Protein AF-A0A6J4N1R1-F1 (afdb_monomer_lite)

Secondary structure (DSSP, 8-state):
------THHHHSGGG---HHHHHHHHHHHHHHHHHHHHHHHHHHTS-HHHHHHHS--SS-------TTS-HHHHHHHHHHHHHHHTT-BTTBPEEEEESSHHHHHHHHHHHHHHHHHTT--S-SEEEEEHHHHHHHHHHH-HHHH---TTT-----HHHHHHHHHHHHHHHHHH-HHHHHHHHH------

Organism: NCBI:txid259945

pLDDT: mean 82.53, std 16.06, range [38.66, 97.31]

Structure (mmCIF, N/CA/C/O backbone):
data_AF-A0A6J4N1R1-F1
#
_entry.id   AF-A0A6J4N1R1-F1
#
loop_
_atom_site.group_PDB
_atom_site.id
_atom_site.type_symbol
_atom_site.label_atom_id
_atom_site.label_alt_id
_atom_site.label_comp_id
_atom_site.label_asym_id
_atom_site.label_entity_id
_atom_site.label_seq_id
_atom_site.pdbx_PDB_ins_code
_atom_site.Cartn_x
_atom_site.Cartn_y
_atom_site.Cartn_z
_atom_site.occupancy
_atom_site.B_iso_or_equiv
_atom_site.auth_seq_id
_atom_site.auth_comp_id
_atom_site.auth_asym_id
_atom_site.auth_atom_id
_atom_site.pdbx_PDB_model_num
ATOM 1 N N . MET A 1 1 ? -36.626 -63.608 23.093 1.00 41.81 1 MET A N 1
ATOM 2 C CA . MET A 1 1 ? -35.533 -62.836 23.709 1.00 41.81 1 MET A CA 1
ATOM 3 C C . MET A 1 1 ? -35.575 -61.470 23.053 1.00 41.81 1 MET A C 1
ATOM 5 O O . MET A 1 1 ? -35.085 -61.305 21.948 1.00 41.81 1 MET A O 1
ATOM 9 N N . THR A 1 2 ? -36.386 -60.592 23.629 1.00 38.66 2 THR A N 1
ATOM 10 C CA . THR A 1 2 ? -36.676 -59.240 23.147 1.00 38.66 2 THR A CA 1
ATOM 11 C C . THR A 1 2 ? -35.891 -58.296 24.037 1.00 38.66 2 THR A C 1
ATOM 13 O O . THR A 1 2 ? -36.223 -58.182 25.213 1.00 38.66 2 THR A O 1
ATOM 16 N N . ASP A 1 3 ? -34.839 -57.686 23.500 1.00 39.44 3 ASP A N 1
ATOM 17 C CA . ASP A 1 3 ? -34.103 -56.647 24.213 1.00 39.44 3 ASP A CA 1
ATOM 18 C C . ASP A 1 3 ? -34.908 -55.344 24.142 1.00 39.44 3 ASP A C 1
ATOM 20 O O . ASP A 1 3 ? -35.063 -54.734 23.081 1.00 39.44 3 ASP A O 1
ATOM 24 N N . GLU A 1 4 ? -35.472 -54.960 25.288 1.00 49.72 4 GLU A N 1
ATOM 25 C CA . GLU A 1 4 ? -35.989 -53.623 25.560 1.00 49.72 4 GLU A CA 1
ATOM 26 C C . GLU A 1 4 ? -34.823 -52.631 25.526 1.00 49.72 4 GLU A C 1
ATOM 28 O O . GLU A 1 4 ? -33.963 -52.616 26.405 1.00 49.72 4 GLU A O 1
ATOM 33 N N . PHE A 1 5 ? -34.788 -51.794 24.492 1.00 49.53 5 PHE A N 1
ATOM 34 C CA . PHE A 1 5 ? -33.914 -50.629 24.463 1.00 49.53 5 PHE A CA 1
ATOM 35 C C . PHE A 1 5 ? -34.539 -49.511 25.302 1.00 49.53 5 PHE A C 1
ATOM 37 O O . PHE A 1 5 ? -35.597 -48.978 24.967 1.00 49.53 5 PHE A O 1
ATOM 44 N N . ASP A 1 6 ? -33.860 -49.179 26.397 1.00 55.16 6 ASP A N 1
ATOM 45 C CA . ASP A 1 6 ? -34.253 -48.183 27.389 1.00 55.16 6 ASP A CA 1
ATOM 46 C C . ASP A 1 6 ? -34.329 -46.762 26.790 1.00 55.16 6 ASP A C 1
ATOM 48 O O . ASP A 1 6 ? -33.330 -46.174 26.356 1.00 55.16 6 ASP A O 1
ATOM 52 N N . SER A 1 7 ? -35.542 -46.203 26.749 1.00 52.59 7 SER A N 1
ATOM 53 C CA . SER A 1 7 ? -35.831 -44.878 26.189 1.00 52.59 7 SER A CA 1
ATOM 54 C C . SER A 1 7 ? -35.303 -43.711 27.034 1.00 52.59 7 SER A C 1
ATOM 56 O O . SER A 1 7 ? -35.258 -42.580 26.539 1.00 52.59 7 SER A O 1
ATOM 58 N N . ASP A 1 8 ? -34.864 -43.959 28.273 1.00 52.22 8 ASP A N 1
ATOM 59 C CA . ASP A 1 8 ? -34.324 -42.912 29.149 1.00 52.22 8 ASP A CA 1
ATOM 60 C C . ASP A 1 8 ? -32.891 -42.493 28.779 1.00 52.22 8 ASP A C 1
ATOM 62 O O . ASP A 1 8 ? -32.489 -41.353 29.040 1.00 52.22 8 ASP A O 1
ATOM 66 N N . PHE A 1 9 ? -32.142 -43.330 28.052 1.00 49.16 9 PHE A N 1
ATOM 67 C CA . PHE A 1 9 ? -30.796 -42.976 27.588 1.00 49.16 9 PHE A CA 1
ATOM 68 C C . PHE A 1 9 ? -30.808 -41.851 26.532 1.00 49.16 9 PHE A C 1
ATOM 70 O O . PHE A 1 9 ? -29.904 -41.016 26.488 1.00 49.16 9 PHE A O 1
ATOM 77 N N . MET A 1 10 ? -31.869 -41.753 25.720 1.00 40.47 10 MET A N 1
ATOM 78 C CA . MET A 1 10 ? -31.995 -40.719 24.678 1.00 40.47 10 MET A CA 1
ATOM 79 C C . MET A 1 10 ? -32.519 -39.374 25.199 1.00 40.47 10 MET A C 1
ATOM 81 O O . MET A 1 10 ? -32.314 -38.344 24.554 1.00 40.47 10 MET A O 1
ATOM 85 N N . ARG A 1 11 ? -33.145 -39.335 26.382 1.00 41.81 11 ARG A N 1
ATOM 86 C CA . ARG A 1 11 ? -33.638 -38.085 26.990 1.00 41.81 11 ARG A CA 1
ATOM 87 C C . ARG A 1 11 ? -32.539 -37.298 27.710 1.00 41.81 11 ARG A C 1
ATOM 89 O O . ARG A 1 11 ? -32.649 -36.081 27.838 1.00 41.81 11 ARG A O 1
ATOM 96 N N . SER A 1 12 ? -31.456 -37.970 28.106 1.00 40.72 12 SER A N 1
ATOM 97 C CA . SER A 1 12 ? -30.320 -37.369 28.820 1.00 40.72 12 SER A CA 1
ATOM 98 C C . SER A 1 12 ? -29.438 -36.468 27.934 1.00 40.72 12 SER A C 1
ATOM 100 O O . SER A 1 12 ? -28.848 -35.507 28.422 1.00 40.72 12 SER A O 1
ATOM 102 N N . ILE A 1 13 ? -29.410 -36.684 26.612 1.00 44.66 13 ILE A N 1
ATOM 103 C CA . ILE A 1 13 ? -28.625 -35.848 25.678 1.00 44.66 13 ILE A CA 1
ATOM 104 C C . ILE A 1 13 ? -29.345 -34.529 25.331 1.00 44.66 13 ILE A C 1
ATOM 106 O O . ILE A 1 13 ? -28.699 -33.535 25.004 1.00 44.66 13 ILE A O 1
ATOM 110 N N . ALA A 1 14 ? -30.676 -34.482 25.452 1.00 41.16 14 ALA A N 1
ATOM 111 C CA . ALA A 1 14 ? -31.480 -33.305 25.111 1.00 41.16 14 ALA A CA 1
ATOM 112 C C . ALA A 1 14 ? -31.559 -32.243 26.230 1.00 41.16 14 ALA A C 1
ATOM 114 O O . ALA A 1 14 ? -32.085 -31.159 25.992 1.00 41.16 14 ALA A O 1
ATOM 115 N N . ALA A 1 15 ? -31.034 -32.532 27.427 1.00 44.03 15 ALA A N 1
ATOM 116 C CA . ALA A 1 15 ? -31.109 -31.656 28.601 1.00 44.03 15 ALA A CA 1
ATOM 117 C C . ALA A 1 15 ? -29.735 -31.233 29.158 1.00 44.03 15 ALA A C 1
ATOM 119 O O . ALA A 1 15 ? -29.639 -30.799 30.304 1.00 44.03 15 ALA A O 1
ATOM 120 N N . ILE A 1 16 ? -28.667 -31.306 28.354 1.00 49.91 16 ILE A N 1
ATOM 121 C CA . ILE A 1 16 ? -27.439 -30.548 28.635 1.00 49.91 16 ILE A CA 1
ATOM 122 C C . ILE A 1 16 ? -27.653 -29.141 28.076 1.00 49.91 16 ILE A C 1
ATOM 124 O O . ILE A 1 16 ? -27.192 -28.789 26.989 1.00 49.91 16 ILE A O 1
ATOM 128 N N . ASP A 1 17 ? -28.423 -28.355 28.822 1.00 52.97 17 ASP A N 1
ATOM 129 C CA . ASP A 1 17 ? -28.531 -26.913 28.649 1.00 52.97 17 ASP A CA 1
ATOM 130 C C . ASP A 1 17 ? -27.125 -26.321 28.838 1.00 52.97 17 ASP A C 1
ATOM 132 O O . ASP A 1 17 ? -26.617 -26.256 29.956 1.00 52.97 17 ASP A O 1
ATOM 136 N N . ARG A 1 18 ? -26.426 -26.026 27.729 1.00 53.28 18 ARG A N 1
ATOM 137 C CA . ARG A 1 18 ? -25.052 -25.492 27.717 1.00 53.28 18 ARG A CA 1
ATOM 138 C C . ARG A 1 18 ? -25.079 -24.030 28.183 1.00 53.28 18 ARG A C 1
ATOM 140 O O . ARG A 1 18 ? -25.348 -23.152 27.356 1.00 53.28 18 ARG A O 1
ATOM 147 N N . PRO A 1 19 ? -24.663 -23.709 29.421 1.00 51.75 19 PRO A N 1
ATOM 148 C CA . PRO A 1 19 ? -24.575 -22.321 29.873 1.00 51.75 19 PRO A CA 1
ATOM 149 C C . PRO A 1 19 ? -23.428 -21.562 29.172 1.00 51.75 19 PRO A C 1
ATOM 151 O O . PRO A 1 19 ? -23.396 -20.332 29.165 1.00 51.75 19 PRO A O 1
ATOM 154 N N . GLU A 1 20 ? -22.494 -22.280 28.534 1.00 52.06 20 GLU A N 1
ATOM 155 C CA . GLU A 1 20 ? -21.370 -21.714 27.774 1.00 52.06 20 GLU A CA 1
ATOM 156 C C . GLU A 1 20 ? -21.786 -20.987 26.489 1.00 52.06 20 GLU A C 1
ATOM 158 O O . GLU A 1 20 ? -21.133 -20.025 26.092 1.00 52.06 20 GLU A O 1
ATOM 163 N N . ALA A 1 21 ? -22.863 -21.408 25.819 1.00 52.88 21 ALA A N 1
ATOM 164 C CA . ALA A 1 21 ? -23.250 -20.794 24.547 1.00 52.88 21 ALA A CA 1
ATOM 165 C C . ALA A 1 21 ? -23.834 -19.385 24.759 1.00 52.88 21 ALA A C 1
ATOM 167 O O . ALA A 1 21 ? -23.493 -18.448 24.035 1.00 52.88 21 ALA A O 1
ATOM 168 N N . ALA A 1 22 ? -24.662 -19.220 25.795 1.00 56.25 22 ALA A N 1
ATOM 169 C CA . ALA A 1 22 ? -25.251 -17.937 26.169 1.00 56.25 22 ALA A CA 1
ATOM 170 C C . ALA A 1 22 ? -24.199 -16.947 26.705 1.00 56.25 22 ALA A C 1
ATOM 172 O O . ALA A 1 22 ? -24.234 -15.762 26.363 1.00 56.25 22 ALA A O 1
ATOM 173 N N . SER A 1 23 ? -23.219 -17.424 27.484 1.00 59.56 23 SER A N 1
ATOM 174 C CA . SER A 1 23 ? -22.118 -16.587 27.979 1.00 59.56 23 SER A CA 1
ATOM 175 C C . SER A 1 23 ? -21.139 -16.185 26.866 1.00 59.56 23 SER A C 1
ATOM 177 O O . SER A 1 23 ? -20.699 -15.036 26.830 1.00 59.56 23 SER A O 1
ATOM 179 N N . ALA A 1 24 ? -20.866 -17.065 25.895 1.00 58.66 24 ALA A N 1
ATOM 180 C CA . ALA A 1 24 ? -20.049 -16.752 24.721 1.00 58.66 24 ALA A CA 1
ATOM 181 C C . ALA A 1 24 ? -20.716 -15.728 23.782 1.00 58.66 24 ALA A C 1
ATOM 183 O O . ALA A 1 24 ? -20.047 -14.820 23.285 1.00 58.66 24 ALA A O 1
ATOM 184 N N . LEU A 1 25 ? -22.035 -15.823 23.574 1.00 60.75 25 LEU A N 1
ATOM 185 C CA . LEU A 1 25 ? -22.818 -14.841 22.810 1.00 60.75 25 LEU A CA 1
ATOM 186 C C . LEU A 1 25 ? -22.857 -13.470 23.504 1.00 60.75 25 LEU A C 1
ATOM 188 O O . LEU A 1 25 ? -22.674 -12.445 22.845 1.00 60.75 25 LEU A O 1
ATOM 192 N N . SER A 1 26 ? -23.017 -13.453 24.830 1.00 63.84 26 SER A N 1
ATOM 193 C CA . SER A 1 26 ? -22.957 -12.234 25.649 1.00 63.84 26 SER A CA 1
ATOM 194 C C . SER A 1 26 ? -21.572 -11.568 25.589 1.00 63.84 26 SER A C 1
ATOM 196 O O . SER A 1 26 ? -21.461 -10.370 25.318 1.00 63.84 26 SER A O 1
ATOM 198 N N . ASN A 1 27 ? -20.497 -12.356 25.708 1.00 72.00 27 ASN A N 1
ATOM 199 C CA . ASN A 1 27 ? -19.118 -11.871 25.584 1.00 72.00 27 ASN A CA 1
ATOM 200 C C . ASN A 1 27 ? -18.795 -11.362 24.170 1.00 72.00 27 ASN A C 1
ATOM 202 O O . ASN A 1 27 ? -18.108 -10.352 24.013 1.00 72.00 27 ASN A O 1
ATOM 206 N N . SER A 1 28 ? -19.317 -12.024 23.135 1.00 74.69 28 SER A N 1
ATOM 207 C CA . SER A 1 28 ? -19.202 -11.583 21.741 1.00 74.69 28 SER A CA 1
ATOM 208 C C . SER A 1 28 ? -19.877 -10.226 21.518 1.00 74.69 28 SER A C 1
ATOM 210 O O . SER A 1 28 ? -19.294 -9.340 20.891 1.00 74.69 28 SER A O 1
ATOM 212 N N . ALA A 1 29 ? -21.090 -10.042 22.047 1.00 79.62 29 ALA A N 1
ATOM 213 C CA . ALA A 1 29 ? -21.830 -8.789 21.926 1.00 79.62 29 ALA A CA 1
ATOM 214 C C . ALA A 1 29 ? -21.120 -7.637 22.656 1.00 79.62 29 ALA A C 1
ATOM 216 O O . ALA A 1 29 ? -20.935 -6.566 22.077 1.00 79.62 29 ALA A O 1
ATOM 217 N N . ALA A 1 30 ? -20.638 -7.868 23.881 1.00 83.25 30 ALA A N 1
ATOM 218 C CA . ALA A 1 30 ? -19.869 -6.878 24.634 1.00 83.25 30 ALA A CA 1
ATOM 219 C C . ALA A 1 30 ? -18.567 -6.480 23.910 1.00 83.25 30 ALA A C 1
ATOM 221 O O . ALA A 1 30 ? -18.262 -5.294 23.772 1.00 83.25 30 ALA A O 1
ATOM 222 N N . ALA A 1 31 ? -17.829 -7.457 23.372 1.00 82.25 31 ALA A N 1
ATOM 223 C CA . ALA A 1 31 ? -16.615 -7.204 22.599 1.00 82.25 31 ALA A CA 1
ATOM 224 C C . ALA A 1 31 ? -16.892 -6.430 21.297 1.00 82.25 31 ALA A C 1
ATOM 226 O O . ALA A 1 31 ? -16.081 -5.597 20.891 1.00 82.25 31 ALA A O 1
ATOM 227 N N . ALA A 1 32 ? -18.027 -6.683 20.640 1.00 83.00 32 ALA A N 1
ATOM 228 C CA . ALA A 1 32 ? -18.440 -5.942 19.452 1.00 83.00 32 ALA A CA 1
ATOM 229 C C . ALA A 1 32 ? -18.754 -4.472 19.775 1.00 83.00 32 ALA A C 1
ATOM 231 O O . ALA A 1 32 ? -18.304 -3.587 19.049 1.00 83.00 32 ALA A O 1
ATOM 232 N N . VAL A 1 33 ? -19.446 -4.202 20.888 1.00 87.44 33 VAL A N 1
ATOM 233 C CA . VAL A 1 33 ? -19.747 -2.832 21.343 1.00 87.44 33 VAL A CA 1
ATOM 234 C C . VAL A 1 33 ? -18.467 -2.060 21.664 1.00 87.44 33 VAL A C 1
ATOM 236 O O . VAL A 1 33 ? -18.294 -0.942 21.182 1.00 87.44 33 VAL A O 1
ATOM 239 N N . LEU A 1 34 ? -17.539 -2.661 22.416 1.00 87.38 34 LEU A N 1
ATOM 240 C CA . LEU A 1 34 ? -16.244 -2.041 22.729 1.00 87.38 34 LEU A CA 1
ATOM 241 C C . LEU A 1 34 ? -15.439 -1.729 21.461 1.00 87.38 34 LEU A C 1
ATOM 243 O O . LEU A 1 34 ? -14.821 -0.670 21.351 1.00 87.38 34 LEU A O 1
ATOM 247 N N . ARG A 1 35 ? -15.474 -2.634 20.476 1.00 85.56 35 ARG A N 1
ATOM 248 C CA . ARG A 1 35 ? -14.794 -2.435 19.193 1.00 85.56 35 ARG A CA 1
ATOM 249 C C . ARG A 1 35 ? -15.396 -1.279 18.403 1.00 85.56 35 ARG A C 1
ATOM 251 O O . ARG A 1 35 ? -14.636 -0.493 17.842 1.00 85.56 35 ARG A O 1
ATOM 258 N N . GLU A 1 36 ? -16.721 -1.159 18.369 1.00 89.38 36 GLU A N 1
ATOM 259 C CA . GLU A 1 36 ? -17.382 -0.046 17.681 1.00 89.38 36 GLU A CA 1
ATOM 260 C C . GLU A 1 36 ? -17.052 1.290 18.356 1.00 89.38 36 GLU A C 1
ATOM 262 O O . GLU A 1 36 ? -16.663 2.238 17.679 1.00 89.38 36 GLU A O 1
ATOM 267 N N . GLN A 1 37 ? -17.068 1.343 19.692 1.00 90.69 37 GLN A N 1
ATOM 268 C CA . GLN A 1 37 ? -16.666 2.536 20.444 1.00 90.69 37 GLN A CA 1
ATOM 269 C C . GLN A 1 37 ? -15.221 2.955 20.141 1.00 90.69 37 GLN A C 1
ATOM 271 O O . GLN A 1 37 ? -14.943 4.141 19.955 1.00 90.69 37 GLN A O 1
ATOM 276 N N . ALA A 1 38 ? -14.296 1.997 20.059 1.00 90.12 38 ALA A N 1
ATOM 277 C CA . ALA A 1 38 ? -12.906 2.273 19.713 1.00 90.12 38 ALA A CA 1
ATOM 278 C C . ALA A 1 38 ? -12.759 2.752 18.253 1.00 90.12 38 ALA A C 1
ATOM 280 O O . ALA A 1 38 ? -12.017 3.699 17.979 1.00 90.12 38 ALA A O 1
ATOM 281 N N . CYS A 1 39 ? -13.516 2.172 17.315 1.00 91.88 39 CYS A N 1
ATOM 282 C CA . CYS A 1 39 ? -13.567 2.647 15.928 1.00 91.88 39 CYS A CA 1
ATOM 283 C C . CYS A 1 39 ? -14.091 4.089 15.841 1.00 91.88 39 CYS A C 1
ATOM 285 O O . CYS A 1 39 ? -13.523 4.908 15.116 1.00 91.88 39 CYS A O 1
ATOM 287 N N . ASP A 1 40 ? -15.119 4.424 16.619 1.00 92.69 40 ASP A N 1
ATOM 288 C CA . ASP A 1 40 ? -15.678 5.773 16.686 1.00 92.69 40 ASP A CA 1
ATOM 289 C C . ASP A 1 40 ? -14.696 6.791 17.269 1.00 92.69 40 ASP A C 1
ATOM 291 O O . ASP A 1 40 ? -14.652 7.937 16.815 1.00 92.69 40 ASP A O 1
ATOM 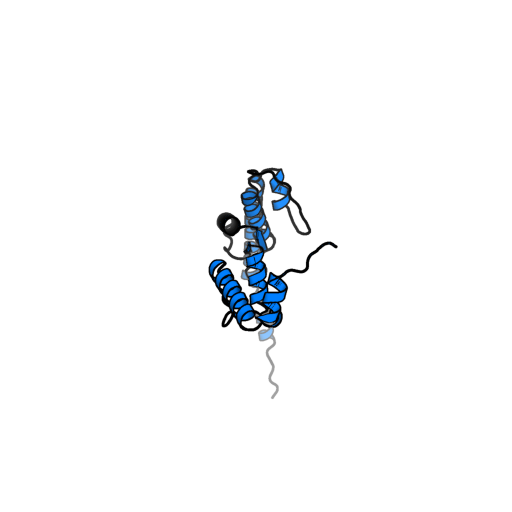295 N N . GLN A 1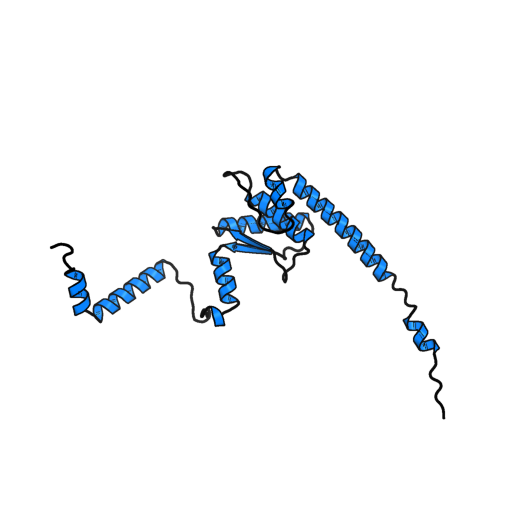 41 ? -13.877 6.398 18.247 1.00 92.50 41 GLN A N 1
ATOM 296 C CA . GLN A 1 41 ? -12.809 7.256 18.766 1.00 92.50 41 GLN A CA 1
ATOM 297 C C . GLN A 1 41 ? -11.765 7.563 17.686 1.00 92.50 41 GLN A C 1
ATOM 299 O O . GLN A 1 41 ? -11.428 8.731 17.478 1.00 92.50 41 GLN A O 1
ATOM 304 N N . ILE A 1 42 ? -11.317 6.546 16.941 1.00 92.25 42 ILE A N 1
ATOM 305 C CA . ILE A 1 42 ? -10.389 6.733 15.816 1.00 92.25 42 ILE A CA 1
ATOM 306 C C . ILE A 1 42 ? -11.013 7.645 14.754 1.00 92.25 42 ILE A C 1
ATOM 308 O O . ILE A 1 42 ? -10.359 8.576 14.284 1.00 92.25 42 ILE A O 1
ATOM 312 N N . ARG A 1 43 ? -12.286 7.427 14.405 1.00 93.00 43 ARG A N 1
ATOM 313 C CA . ARG A 1 43 ? -13.028 8.265 13.452 1.00 93.00 43 ARG A CA 1
ATOM 314 C C . ARG A 1 43 ? -13.079 9.727 13.903 1.00 93.00 43 ARG A C 1
ATOM 316 O O . ARG A 1 43 ? -12.821 10.618 13.098 1.00 93.00 43 ARG A O 1
ATOM 323 N N . LYS A 1 44 ? -13.383 9.993 15.178 1.00 92.31 44 LYS A N 1
ATOM 324 C CA . LYS A 1 44 ? -13.456 11.355 15.742 1.00 92.31 44 LYS A CA 1
ATOM 325 C C . LYS A 1 44 ? -12.107 12.078 15.742 1.00 92.31 44 LYS A C 1
ATOM 327 O O . LYS A 1 44 ? -12.086 13.300 15.648 1.00 92.31 44 LYS A O 1
ATOM 332 N N . ALA A 1 45 ? -10.997 11.345 15.807 1.00 90.12 45 ALA A N 1
ATOM 333 C CA . ALA A 1 45 ? -9.657 11.919 15.696 1.00 90.12 45 ALA A CA 1
ATOM 334 C C . ALA A 1 45 ? -9.299 12.365 14.260 1.00 90.12 45 ALA A C 1
ATOM 336 O O . ALA A 1 45 ? -8.310 13.075 14.061 1.00 90.12 45 ALA A O 1
ATOM 337 N N . LEU A 1 46 ? -10.079 11.961 13.249 1.00 89.62 46 LEU A N 1
ATOM 338 C CA . LEU A 1 46 ? -9.864 12.349 11.857 1.00 89.62 46 LEU A CA 1
ATOM 339 C C . LEU A 1 46 ? -10.492 13.707 11.535 1.00 89.62 46 LEU A C 1
ATOM 341 O O . LEU A 1 46 ? -11.592 14.046 11.978 1.00 89.62 46 LEU A O 1
ATOM 345 N N . ARG A 1 47 ? -9.802 14.469 10.678 1.00 87.88 47 ARG A N 1
ATOM 346 C CA . ARG A 1 47 ? -10.328 15.723 10.115 1.00 87.88 47 ARG A CA 1
ATOM 347 C C . ARG A 1 47 ? -11.568 15.433 9.269 1.00 87.88 47 ARG A C 1
ATOM 349 O O . ARG A 1 47 ? -11.635 14.373 8.659 1.00 87.88 47 ARG A O 1
ATOM 356 N N . ALA A 1 48 ? -12.479 16.400 9.140 1.00 84.19 48 ALA A N 1
ATOM 357 C CA . ALA A 1 48 ? -13.724 16.241 8.378 1.00 84.19 48 ALA A CA 1
ATOM 358 C C . ALA A 1 48 ? -13.506 15.621 6.980 1.00 84.19 48 ALA A C 1
ATOM 360 O O . ALA A 1 48 ? -14.081 14.584 6.681 1.00 84.19 48 ALA A O 1
ATOM 361 N N . GLY A 1 49 ? -12.562 16.145 6.186 1.00 82.00 49 GLY A N 1
ATOM 362 C CA . GLY A 1 49 ? -12.246 15.599 4.852 1.00 82.00 49 GLY A CA 1
ATOM 363 C C . GLY A 1 49 ? -11.570 14.216 4.827 1.00 82.00 49 GLY A C 1
ATOM 364 O O . GLY A 1 49 ? -11.244 13.714 3.759 1.00 82.00 49 GLY A O 1
ATOM 365 N N . GLN A 1 50 ? -11.297 13.609 5.984 1.00 86.44 50 GLN A N 1
ATOM 366 C CA . GLN A 1 50 ? -10.789 12.239 6.119 1.00 86.44 50 GLN A CA 1
ATOM 367 C C . GLN A 1 50 ? -11.857 11.273 6.658 1.00 86.44 50 GLN A C 1
ATOM 369 O O . GLN A 1 50 ? -11.660 10.061 6.557 1.00 86.44 50 GLN A O 1
ATOM 374 N N . GLN A 1 51 ? -12.958 11.783 7.226 1.00 89.44 51 GLN A N 1
ATOM 375 C CA . GLN A 1 51 ? -14.014 10.958 7.822 1.00 89.44 51 GLN A CA 1
ATOM 376 C C . GLN A 1 51 ? -14.754 10.134 6.766 1.00 89.44 51 GLN A C 1
ATOM 378 O O . GLN A 1 51 ? -15.024 8.967 7.024 1.00 89.44 51 GLN A O 1
ATOM 383 N N . ASP A 1 52 ? -14.939 10.663 5.552 1.00 89.44 52 ASP A N 1
ATOM 384 C CA . ASP A 1 52 ? -15.574 9.939 4.437 1.00 89.44 52 ASP A CA 1
ATOM 385 C C . ASP A 1 52 ? -14.909 8.583 4.159 1.00 89.44 52 ASP A C 1
ATOM 387 O O . ASP A 1 52 ? -15.569 7.586 3.877 1.00 89.44 52 ASP A O 1
ATOM 391 N N . MET A 1 53 ? -13.581 8.521 4.287 1.00 90.44 53 MET A N 1
ATOM 392 C CA . MET A 1 53 ? -12.826 7.283 4.105 1.00 90.44 53 MET A CA 1
ATOM 393 C C . MET A 1 53 ? -13.008 6.308 5.273 1.00 90.44 53 MET A C 1
ATOM 395 O O . MET A 1 53 ? -13.002 5.100 5.063 1.00 90.44 53 MET A O 1
ATOM 399 N N . ALA A 1 54 ? -13.158 6.812 6.500 1.00 91.88 54 ALA A N 1
ATOM 400 C CA . ALA A 1 54 ? -13.423 5.990 7.682 1.00 91.88 54 ALA A CA 1
ATOM 401 C C . ALA A 1 54 ? -14.868 5.464 7.724 1.00 91.88 54 ALA A C 1
ATOM 403 O O . ALA A 1 54 ? -15.124 4.388 8.267 1.00 91.88 54 ALA A O 1
ATOM 404 N N . ASP A 1 55 ? -15.798 6.205 7.125 1.00 91.56 55 ASP A N 1
ATOM 405 C CA . ASP A 1 55 ? -17.217 5.858 7.025 1.00 91.56 55 ASP A CA 1
ATOM 406 C C . ASP A 1 55 ? -17.541 4.985 5.813 1.00 91.56 55 ASP A C 1
ATOM 408 O O . ASP A 1 55 ? -18.674 4.525 5.655 1.00 91.56 55 ASP A O 1
ATOM 412 N N . TRP A 1 56 ? -16.546 4.711 4.973 1.00 90.81 56 TRP A N 1
ATOM 413 C CA . TRP A 1 56 ? -16.691 3.870 3.800 1.00 90.81 56 TRP A CA 1
ATOM 414 C C . TRP A 1 56 ? -17.133 2.445 4.170 1.00 90.81 56 TRP A C 1
ATOM 416 O O . TRP A 1 56 ? -16.463 1.735 4.922 1.00 90.81 56 TRP A O 1
ATOM 426 N N . LYS A 1 57 ? -18.266 2.010 3.603 1.00 87.94 57 LYS A N 1
ATOM 427 C CA . LYS A 1 57 ? -18.847 0.670 3.822 1.00 87.94 57 LYS A CA 1
ATOM 428 C C . LYS A 1 57 ? -18.702 -0.270 2.623 1.00 87.94 57 LYS A C 1
ATOM 430 O O . LYS A 1 57 ? -19.003 -1.453 2.741 1.00 87.94 57 LYS A O 1
ATOM 435 N N . GLY A 1 58 ? -18.270 0.242 1.473 1.00 88.25 58 GLY A N 1
ATOM 436 C CA . GLY A 1 58 ? -18.189 -0.508 0.223 1.00 88.25 58 GLY A CA 1
ATOM 437 C C . GLY A 1 58 ? -18.354 0.389 -1.003 1.00 88.25 58 GLY A C 1
ATOM 438 O O . GLY A 1 58 ? -18.707 1.561 -0.888 1.00 88.25 58 GLY A O 1
ATOM 439 N N . GLY A 1 59 ? -18.111 -0.177 -2.186 1.00 92.25 59 GLY A N 1
ATOM 440 C CA . GLY A 1 59 ? -18.215 0.538 -3.461 1.00 92.25 59 GLY A CA 1
ATOM 441 C C . GLY A 1 59 ? -17.037 1.480 -3.750 1.00 92.25 59 GLY A C 1
ATOM 442 O O . GLY A 1 59 ? -16.119 1.609 -2.941 1.00 92.25 59 GLY A O 1
ATOM 443 N N . PRO A 1 60 ? -17.007 2.121 -4.926 1.00 94.25 60 PRO A N 1
ATOM 444 C CA . PRO A 1 60 ? -15.948 3.061 -5.270 1.00 94.25 60 PRO A CA 1
ATOM 445 C C . PRO A 1 60 ? -16.044 4.334 -4.417 1.00 94.25 60 PRO A C 1
ATOM 447 O O . PRO A 1 60 ? -17.113 4.921 -4.276 1.00 94.25 60 PRO A O 1
ATOM 450 N N . LEU A 1 61 ? -14.907 4.778 -3.882 1.00 92.00 61 LEU A N 1
ATOM 451 C CA . LEU A 1 61 ? -14.762 6.052 -3.180 1.00 92.00 61 LEU A CA 1
ATOM 452 C C . LEU A 1 61 ? -13.496 6.751 -3.671 1.00 92.00 61 LEU A C 1
ATOM 454 O O . LEU A 1 61 ? -12.434 6.135 -3.759 1.00 92.00 61 LEU A O 1
ATOM 458 N N . ALA A 1 62 ? -13.605 8.048 -3.942 1.00 90.06 62 ALA A N 1
ATOM 459 C CA . ALA A 1 62 ? -12.473 8.903 -4.259 1.00 90.06 62 ALA A CA 1
ATOM 460 C C . ALA A 1 62 ? -12.386 10.032 -3.231 1.00 90.06 62 ALA A C 1
ATOM 462 O O . ALA A 1 62 ? -13.370 10.717 -2.968 1.00 90.06 62 ALA A O 1
ATOM 463 N N . VAL A 1 63 ? -11.193 10.233 -2.670 1.00 85.56 63 VAL A N 1
ATOM 464 C CA . VAL A 1 63 ? -10.926 11.302 -1.703 1.00 85.56 63 VAL A CA 1
ATOM 465 C C . VAL A 1 63 ? -9.852 12.212 -2.278 1.00 85.56 63 VAL A C 1
ATOM 467 O O . VAL A 1 63 ? -8.707 11.798 -2.477 1.00 85.56 63 VAL A O 1
ATOM 470 N N . SER A 1 64 ? -10.221 13.461 -2.552 1.00 84.06 64 SER A N 1
ATOM 471 C CA . SER A 1 64 ? -9.262 14.483 -2.966 1.00 84.06 64 SER A CA 1
ATOM 472 C C . SER A 1 64 ? -8.445 14.939 -1.765 1.00 84.06 64 SER A C 1
ATOM 474 O O . SER A 1 64 ? -8.987 15.168 -0.684 1.00 84.06 64 SER A O 1
ATOM 476 N N . ALA A 1 65 ? -7.134 15.103 -1.936 1.00 76.75 65 ALA A N 1
ATOM 477 C CA . ALA A 1 65 ? -6.349 15.740 -0.893 1.00 76.75 65 ALA A CA 1
ATOM 478 C C . ALA A 1 65 ? -5.085 16.431 -1.399 1.00 76.75 65 ALA A C 1
ATOM 480 O O . ALA A 1 65 ? -4.326 15.905 -2.214 1.00 76.75 65 ALA A O 1
ATOM 481 N N . VAL A 1 66 ? -4.801 17.567 -0.769 1.00 80.62 66 VAL A N 1
ATOM 482 C CA . VAL A 1 66 ? -3.631 18.430 -0.978 1.00 80.62 66 VAL A CA 1
ATOM 483 C C . VAL A 1 66 ? -2.371 17.786 -0.359 1.00 80.62 66 VAL A C 1
ATOM 485 O O . VAL A 1 66 ? -2.489 16.943 0.549 1.00 80.62 66 VAL A O 1
ATOM 488 N N . PRO A 1 67 ? -1.148 18.073 -0.847 1.00 76.75 67 PRO A N 1
ATOM 489 C CA . PRO A 1 67 ? 0.085 17.703 -0.147 1.00 76.75 67 PRO A CA 1
ATOM 490 C C . PRO A 1 67 ? 0.049 18.110 1.336 1.00 76.75 67 PRO A C 1
ATOM 492 O O . PRO A 1 67 ? -0.529 19.129 1.694 1.00 76.75 67 PRO A O 1
ATOM 495 N N . GLY A 1 68 ? 0.592 17.273 2.225 1.00 77.50 68 GLY A N 1
ATOM 496 C CA . GLY A 1 68 ? 0.587 17.545 3.672 1.00 77.50 68 GLY A CA 1
A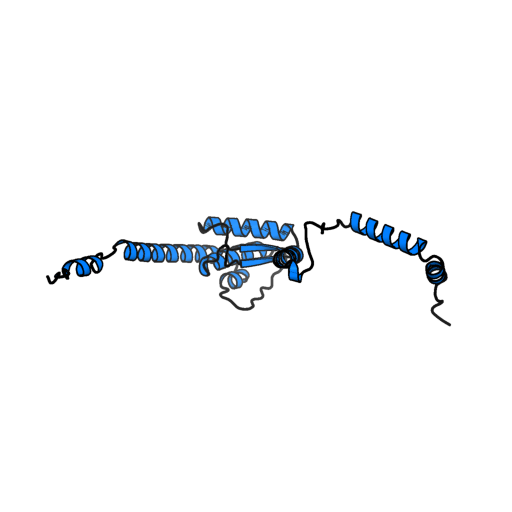TOM 497 C C . GLY A 1 68 ? -0.761 17.367 4.393 1.00 77.50 68 GLY A C 1
ATOM 498 O O . GLY A 1 68 ? -0.791 17.395 5.618 1.00 77.50 68 GLY A O 1
ATOM 499 N N . ALA A 1 69 ? -1.865 17.072 3.695 1.00 77.31 69 ALA A N 1
ATOM 500 C CA . ALA A 1 69 ? -3.200 16.911 4.297 1.00 77.31 69 ALA A CA 1
ATOM 501 C C . ALA A 1 69 ? -3.380 15.663 5.196 1.00 77.31 69 ALA A C 1
ATOM 503 O O . ALA A 1 69 ? -4.496 15.318 5.575 1.00 77.31 69 ALA A O 1
ATOM 504 N N . GLY A 1 70 ? -2.303 14.937 5.512 1.00 81.50 70 GLY A N 1
ATOM 505 C CA . GLY A 1 70 ? -2.357 13.758 6.380 1.00 81.50 70 GLY A CA 1
ATOM 506 C C . GLY A 1 70 ? -2.993 12.515 5.749 1.00 81.50 70 GLY A C 1
ATOM 507 O O . GLY A 1 70 ? -3.370 11.608 6.486 1.00 81.5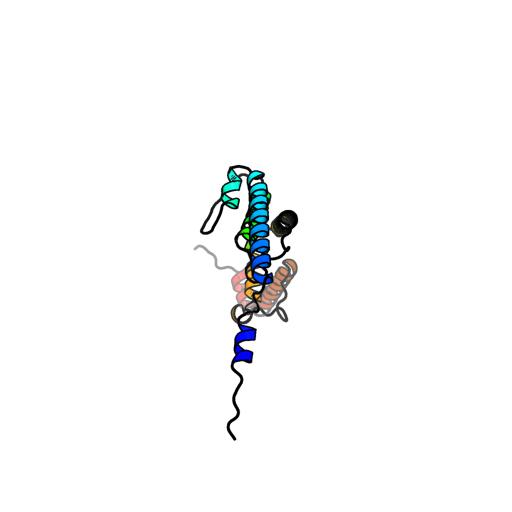0 70 GLY A O 1
ATOM 508 N N . LYS A 1 71 ? -3.083 12.437 4.410 1.00 84.69 71 LYS A N 1
ATOM 509 C CA . LYS A 1 71 ? -3.693 11.315 3.661 1.00 84.69 71 LYS A CA 1
ATOM 510 C C . LYS A 1 71 ? -3.287 9.937 4.180 1.00 84.69 71 LYS A C 1
ATOM 512 O O . LYS A 1 71 ? -4.146 9.108 4.437 1.00 84.69 71 LYS A O 1
ATOM 517 N N . SER A 1 72 ? -1.989 9.698 4.377 1.00 87.50 72 SER A N 1
ATOM 518 C CA . SER A 1 72 ? -1.498 8.392 4.836 1.00 87.50 72 SER A CA 1
ATOM 519 C C . SER A 1 72 ? -1.959 8.051 6.254 1.00 87.50 72 SER A C 1
ATOM 521 O O . SER A 1 72 ? -2.198 6.887 6.549 1.00 87.50 72 SER A O 1
ATOM 523 N N . THR A 1 73 ? -2.090 9.052 7.131 1.00 90.94 73 THR A N 1
ATOM 524 C CA . THR A 1 73 ? -2.610 8.856 8.493 1.00 90.94 73 THR A CA 1
ATOM 525 C C . THR A 1 73 ? -4.106 8.560 8.458 1.00 90.94 73 THR A C 1
ATOM 527 O O . THR A 1 73 ? -4.538 7.598 9.085 1.00 90.94 73 THR A O 1
ATOM 530 N N . GLY A 1 74 ? -4.874 9.319 7.669 1.00 92.19 74 GLY A N 1
ATOM 531 C CA . GLY A 1 74 ? -6.292 9.031 7.451 1.00 92.19 74 GLY A CA 1
ATOM 532 C C . GLY A 1 74 ? -6.500 7.635 6.866 1.00 92.19 74 GLY A C 1
ATOM 533 O O . GLY A 1 74 ? -7.335 6.883 7.350 1.00 92.19 74 GLY A O 1
ATOM 534 N N . MET A 1 75 ? -5.695 7.250 5.872 1.00 92.75 75 MET A N 1
ATOM 535 C CA . MET A 1 75 ? -5.819 5.953 5.204 1.00 92.75 75 MET A CA 1
ATOM 536 C C . MET A 1 75 ? -5.488 4.799 6.146 1.00 92.75 75 MET A C 1
ATOM 538 O O . MET A 1 75 ? -6.146 3.765 6.090 1.00 92.75 75 MET A O 1
ATOM 542 N N . ALA A 1 76 ? -4.520 4.976 7.048 1.00 94.69 76 ALA A N 1
ATOM 543 C CA . ALA A 1 76 ? -4.222 3.983 8.072 1.00 94.69 76 ALA A CA 1
ATOM 544 C C . ALA A 1 76 ? -5.382 3.802 9.065 1.00 94.69 76 ALA A C 1
ATOM 546 O O . ALA A 1 76 ? -5.762 2.671 9.357 1.00 94.69 76 ALA A O 1
ATOM 547 N N . ALA A 1 77 ? -5.974 4.905 9.530 1.00 94.81 77 ALA A N 1
ATOM 548 C CA . ALA A 1 77 ? -7.137 4.882 10.414 1.00 94.81 77 ALA A CA 1
ATOM 549 C C . ALA A 1 77 ? -8.356 4.228 9.746 1.00 94.81 77 ALA A C 1
ATOM 551 O O . ALA A 1 77 ? -8.946 3.305 10.303 1.00 94.81 77 ALA A O 1
ATOM 552 N N . ALA A 1 78 ? -8.678 4.636 8.517 1.00 94.62 78 ALA A N 1
ATOM 553 C CA . ALA A 1 78 ? -9.758 4.044 7.739 1.00 94.62 78 ALA A CA 1
ATOM 554 C C . ALA A 1 78 ? -9.529 2.552 7.464 1.00 94.62 78 ALA A C 1
ATOM 556 O O . ALA A 1 78 ? -10.456 1.757 7.575 1.00 94.62 78 ALA A O 1
ATOM 557 N N . SER A 1 79 ? -8.288 2.148 7.176 1.00 95.38 79 SER A N 1
ATOM 558 C CA . SER A 1 79 ? -7.937 0.735 6.996 1.00 95.38 79 SER A CA 1
ATOM 559 C C . SER A 1 79 ? -8.179 -0.072 8.270 1.00 95.38 79 SER A C 1
ATOM 561 O O . SER A 1 79 ? -8.764 -1.147 8.201 1.00 95.38 79 SER A O 1
ATOM 563 N N . ALA A 1 80 ? -7.772 0.441 9.435 1.00 95.38 80 ALA A N 1
ATOM 564 C CA . ALA A 1 80 ? -7.995 -0.231 10.714 1.00 95.38 80 ALA A CA 1
ATOM 565 C C . ALA A 1 80 ? -9.493 -0.367 11.038 1.00 95.38 80 ALA A C 1
ATOM 567 O O . ALA A 1 80 ? -9.939 -1.455 11.397 1.00 95.38 80 ALA A O 1
ATOM 568 N N . ILE A 1 81 ? -10.277 0.694 10.816 1.00 94.81 81 ILE A N 1
ATOM 569 C CA . ILE A 1 81 ? -11.741 0.674 10.960 1.00 94.81 81 ILE A CA 1
ATOM 570 C C . ILE A 1 81 ? -12.366 -0.347 10.000 1.00 94.81 81 ILE A C 1
ATOM 572 O O . ILE A 1 81 ? -13.196 -1.157 10.411 1.00 94.81 81 ILE A O 1
ATOM 576 N N . ALA A 1 82 ? -11.941 -0.367 8.734 1.00 94.44 82 ALA A N 1
ATOM 577 C CA . ALA A 1 82 ? -12.438 -1.318 7.748 1.00 94.44 82 ALA A CA 1
ATOM 578 C C . ALA A 1 82 ? -12.103 -2.769 8.130 1.00 94.44 82 ALA A C 1
ATOM 580 O O . ALA A 1 82 ? -12.966 -3.638 8.005 1.00 94.44 82 ALA A O 1
ATOM 581 N N . ILE A 1 83 ? -10.892 -3.034 8.634 1.00 94.12 83 ILE A N 1
ATOM 582 C CA . ILE A 1 83 ? -10.476 -4.353 9.136 1.00 94.12 83 ILE A CA 1
ATOM 583 C C . ILE A 1 83 ? -11.348 -4.779 10.318 1.00 94.12 83 ILE A C 1
ATOM 585 O O . ILE A 1 83 ? -11.862 -5.898 10.321 1.00 94.12 83 ILE A O 1
ATOM 589 N N . ALA A 1 84 ? -11.554 -3.880 11.282 1.00 92.50 84 ALA A N 1
ATOM 590 C CA . ALA A 1 84 ? -12.341 -4.126 12.483 1.00 92.50 84 ALA A CA 1
ATOM 591 C C . ALA A 1 84 ? -13.815 -4.422 12.170 1.00 92.50 84 ALA A C 1
ATOM 593 O O . ALA A 1 84 ? -14.352 -5.431 12.630 1.00 92.50 84 ALA A O 1
ATOM 594 N N . ARG A 1 85 ? -14.456 -3.569 11.359 1.00 91.56 85 ARG A N 1
ATOM 595 C CA . ARG A 1 85 ? -15.885 -3.666 11.016 1.00 91.56 85 ARG A CA 1
ATOM 596 C C . ARG A 1 85 ? -16.202 -4.865 10.130 1.00 91.56 85 ARG A C 1
ATOM 598 O O . ARG A 1 85 ? -17.240 -5.492 10.295 1.00 91.56 85 ARG A O 1
ATOM 605 N N . ASN A 1 86 ? -15.309 -5.205 9.202 1.00 90.50 86 ASN A N 1
ATOM 606 C CA . ASN A 1 86 ? -15.531 -6.305 8.259 1.00 90.50 86 ASN A CA 1
ATOM 607 C C . ASN A 1 86 ? -14.953 -7.648 8.731 1.00 90.50 86 ASN A C 1
ATOM 609 O O . ASN A 1 86 ? -15.006 -8.619 7.971 1.00 90.50 86 ASN A O 1
ATOM 613 N N . GLY A 1 87 ? -14.369 -7.702 9.934 1.00 89.94 87 GLY A N 1
ATOM 614 C CA . GLY A 1 87 ? -13.740 -8.906 10.477 1.00 89.94 87 GLY A CA 1
ATOM 615 C C . GLY A 1 87 ? -12.657 -9.466 9.557 1.00 89.94 87 GLY A C 1
ATOM 616 O O . GLY A 1 87 ? -12.630 -10.667 9.301 1.00 89.94 87 GLY A O 1
ATOM 617 N N . LEU A 1 88 ? -11.812 -8.603 8.984 1.00 93.25 88 LEU A N 1
ATOM 618 C CA . LEU A 1 88 ? -10.801 -9.027 8.013 1.00 93.25 88 LEU A CA 1
ATOM 619 C C . LEU A 1 88 ? -9.694 -9.844 8.692 1.00 93.25 88 LEU A C 1
ATOM 621 O O . LEU A 1 88 ? -9.234 -9.525 9.786 1.00 93.25 88 LEU A O 1
ATOM 625 N N . HIS A 1 89 ? -9.247 -10.904 8.022 1.00 91.75 89 HIS A N 1
ATOM 626 C CA . HIS A 1 89 ? -8.251 -11.853 8.527 1.00 91.75 89 HIS A CA 1
ATOM 627 C C . HIS A 1 89 ? -7.377 -12.378 7.383 1.00 91.75 89 HIS A C 1
ATOM 629 O O . HIS A 1 89 ? -7.548 -12.012 6.226 1.00 91.75 89 HIS A O 1
ATOM 635 N N . ASN A 1 90 ? -6.424 -13.268 7.664 1.00 88.81 90 ASN A N 1
ATOM 636 C CA . ASN A 1 90 ? -5.427 -13.689 6.667 1.00 88.81 90 ASN A CA 1
ATOM 637 C C . ASN A 1 90 ? -5.995 -14.362 5.403 1.00 88.81 90 ASN A C 1
ATOM 639 O O . ASN A 1 90 ? -5.306 -14.399 4.391 1.00 88.81 90 ASN A O 1
ATOM 643 N N . ARG A 1 91 ? -7.239 -14.857 5.435 1.00 90.25 91 ARG A N 1
ATOM 644 C CA . ARG A 1 91 ? -7.930 -15.418 4.257 1.00 90.25 91 ARG A CA 1
ATOM 645 C C . ARG A 1 91 ? -8.884 -14.422 3.579 1.00 90.25 91 ARG A C 1
ATOM 647 O O . ARG A 1 91 ? -9.367 -14.702 2.493 1.00 90.25 91 ARG A O 1
ATOM 654 N N . ARG A 1 92 ? -9.148 -13.268 4.202 1.00 92.88 92 ARG A N 1
ATOM 655 C CA . ARG A 1 92 ? -9.988 -12.181 3.681 1.00 92.88 92 ARG A CA 1
ATOM 656 C C . ARG A 1 92 ? -9.341 -10.851 4.057 1.00 92.88 92 ARG A C 1
ATOM 658 O O . ARG A 1 92 ? -9.633 -10.295 5.112 1.00 92.88 92 ARG A O 1
ATOM 665 N N . GLN A 1 93 ? -8.401 -10.405 3.229 1.00 94.31 93 GLN A N 1
ATOM 666 C CA . GLN A 1 93 ? -7.509 -9.290 3.545 1.00 94.31 93 GLN A CA 1
ATOM 667 C C . GLN A 1 93 ? -7.907 -7.999 2.827 1.00 94.31 93 GLN A C 1
ATOM 669 O O . GLN A 1 93 ? -8.381 -8.029 1.693 1.00 94.31 93 GLN A O 1
ATOM 674 N N . LEU A 1 94 ? -7.619 -6.863 3.463 1.00 95.56 94 LEU A N 1
ATOM 675 C CA . LEU A 1 94 ? -7.572 -5.556 2.810 1.00 95.56 94 LEU A CA 1
ATOM 676 C C . LEU A 1 94 ? -6.239 -5.389 2.067 1.00 95.56 94 LEU A C 1
ATOM 678 O O . LEU A 1 94 ? -5.173 -5.516 2.672 1.00 95.56 94 LEU A O 1
ATOM 682 N N . ILE A 1 95 ? -6.283 -5.064 0.776 1.00 96.69 95 ILE A N 1
ATOM 683 C CA . ILE A 1 95 ? -5.082 -4.765 -0.014 1.00 96.69 95 ILE A CA 1
ATOM 684 C C . ILE A 1 95 ? -4.954 -3.254 -0.181 1.00 96.69 95 ILE A C 1
ATOM 686 O O . ILE A 1 95 ? -5.798 -2.615 -0.802 1.00 96.69 95 ILE A O 1
ATOM 690 N N . VAL A 1 96 ? -3.872 -2.689 0.351 1.00 96.25 96 VAL A N 1
ATOM 691 C CA . VAL A 1 96 ? -3.528 -1.275 0.188 1.00 96.25 96 VAL A CA 1
ATOM 692 C C . VAL A 1 96 ? -2.370 -1.158 -0.796 1.00 96.25 96 VAL A C 1
ATOM 694 O O . VAL A 1 96 ? -1.337 -1.811 -0.638 1.00 96.25 96 VAL A O 1
ATOM 697 N N . VAL A 1 97 ? -2.523 -0.315 -1.814 1.00 96.75 97 VAL A N 1
ATOM 698 C CA . VAL A 1 97 ? -1.518 -0.143 -2.869 1.00 96.75 97 VAL A CA 1
ATOM 699 C C . VAL A 1 97 ? -1.055 1.304 -2.924 1.00 96.75 97 VAL A C 1
ATOM 701 O O . VAL A 1 97 ? -1.848 2.233 -2.802 1.00 96.75 97 VAL A O 1
ATOM 704 N N . THR A 1 98 ? 0.246 1.509 -3.105 1.00 95.00 98 THR A N 1
ATOM 705 C CA . THR A 1 98 ? 0.831 2.843 -3.274 1.00 95.00 98 THR A CA 1
ATOM 706 C C . THR A 1 98 ? 1.962 2.835 -4.303 1.00 95.00 98 THR A C 1
ATOM 708 O O . THR A 1 98 ? 2.314 1.795 -4.859 1.00 95.00 98 THR A O 1
ATOM 711 N N . PHE A 1 99 ? 2.525 4.002 -4.606 1.00 92.88 99 PHE A N 1
ATOM 712 C CA . PHE A 1 99 ? 3.527 4.137 -5.658 1.00 92.88 99 PHE A CA 1
ATOM 713 C C . PHE A 1 99 ? 4.924 3.699 -5.194 1.00 92.88 99 PHE A C 1
ATOM 715 O O . PHE A 1 99 ? 5.586 2.909 -5.864 1.00 92.88 99 PHE A O 1
ATOM 722 N N . THR A 1 100 ? 5.371 4.165 -4.023 1.00 94.69 100 THR A N 1
ATOM 723 C CA . THR A 1 100 ? 6.747 3.942 -3.553 1.00 94.69 100 THR A CA 1
ATOM 724 C C . THR A 1 100 ? 6.832 2.906 -2.438 1.00 94.69 100 THR A C 1
ATOM 726 O O . THR A 1 100 ? 5.923 2.737 -1.623 1.00 94.69 100 THR A O 1
ATOM 729 N N . ARG A 1 101 ? 7.986 2.234 -2.350 1.00 94.06 101 ARG A N 1
ATOM 730 C CA . ARG A 1 101 ? 8.275 1.283 -1.264 1.00 94.06 101 ARG A CA 1
ATOM 731 C C . ARG A 1 101 ? 8.293 1.964 0.107 1.00 94.06 101 ARG A C 1
ATOM 733 O O . ARG A 1 101 ? 7.807 1.384 1.074 1.00 94.06 101 ARG A O 1
ATOM 740 N N . SER A 1 102 ? 8.809 3.192 0.186 1.00 95.00 102 SER A N 1
ATOM 741 C CA . SER A 1 102 ? 8.840 3.975 1.426 1.00 95.00 102 SER A CA 1
ATOM 742 C C . SER A 1 102 ? 7.435 4.345 1.907 1.00 95.00 102 SER A C 1
ATOM 744 O O . SER A 1 102 ? 7.141 4.199 3.093 1.00 95.00 102 SER A O 1
ATOM 746 N N . ALA A 1 103 ? 6.535 4.740 0.999 1.00 93.88 103 ALA A N 1
ATOM 747 C CA . ALA A 1 103 ? 5.136 4.987 1.336 1.00 93.88 103 ALA A CA 1
ATOM 748 C C . ALA A 1 103 ? 4.444 3.704 1.814 1.00 93.88 103 ALA A C 1
ATOM 750 O O . ALA A 1 103 ? 3.742 3.739 2.823 1.00 93.88 103 ALA A O 1
ATOM 751 N N . ALA A 1 104 ? 4.687 2.570 1.147 1.00 95.88 104 ALA A N 1
ATOM 752 C CA . ALA A 1 104 ? 4.106 1.284 1.532 1.00 95.88 104 ALA A CA 1
ATOM 753 C C . ALA A 1 104 ? 4.535 0.874 2.950 1.00 95.88 104 ALA A C 1
ATOM 755 O O . ALA A 1 104 ? 3.695 0.499 3.766 1.00 95.88 104 ALA A O 1
ATOM 756 N N . ALA A 1 105 ? 5.828 0.997 3.266 1.00 96.00 105 ALA A N 1
ATOM 757 C CA . ALA A 1 105 ? 6.360 0.702 4.595 1.00 96.00 105 ALA A CA 1
ATOM 758 C C . ALA A 1 105 ? 5.764 1.619 5.676 1.00 96.00 105 ALA A C 1
ATOM 760 O O . ALA A 1 105 ? 5.325 1.134 6.718 1.00 96.00 105 ALA A O 1
ATOM 761 N N . ASN A 1 106 ? 5.683 2.925 5.403 1.00 95.19 106 ASN A N 1
ATOM 762 C CA . ASN A 1 106 ? 5.103 3.909 6.318 1.00 95.19 106 ASN A CA 1
ATOM 763 C C . ASN A 1 106 ? 3.612 3.629 6.588 1.00 95.19 106 ASN A C 1
ATOM 765 O O . ASN A 1 106 ? 3.199 3.520 7.740 1.00 95.19 106 ASN A O 1
ATOM 769 N N . ILE A 1 107 ? 2.808 3.432 5.537 1.00 95.88 107 ILE A N 1
ATOM 770 C CA . ILE A 1 107 ? 1.381 3.098 5.670 1.00 95.88 107 ILE A CA 1
ATOM 771 C C . ILE A 1 107 ? 1.210 1.794 6.456 1.00 95.88 107 ILE A C 1
ATOM 773 O O . ILE A 1 107 ? 0.395 1.736 7.372 1.00 95.88 107 ILE A O 1
ATOM 777 N N . LYS A 1 108 ? 2.012 0.765 6.157 1.00 96.75 108 LYS A N 1
ATOM 778 C CA . LYS A 1 108 ? 1.975 -0.516 6.869 1.00 96.75 108 LYS A CA 1
ATOM 779 C C . LYS A 1 108 ? 2.258 -0.365 8.362 1.00 96.75 108 LYS A C 1
ATOM 781 O O . LYS A 1 108 ? 1.558 -0.979 9.160 1.00 96.75 108 LYS A O 1
ATOM 786 N N . ALA A 1 109 ? 3.256 0.433 8.739 1.00 96.38 109 ALA A N 1
ATOM 787 C CA . ALA A 1 109 ? 3.565 0.706 10.141 1.00 96.38 109 ALA A CA 1
ATOM 788 C C . ALA A 1 109 ? 2.395 1.410 10.848 1.00 96.38 109 ALA A C 1
ATOM 790 O O . ALA A 1 109 ? 1.956 0.954 11.899 1.00 96.38 109 ALA A O 1
ATOM 791 N N . LYS A 1 110 ? 1.819 2.441 10.219 1.00 95.81 110 LYS A N 1
ATOM 792 C CA . LYS A 1 110 ? 0.676 3.182 10.773 1.00 95.81 110 LYS A CA 1
ATOM 793 C C . LYS A 1 110 ? -0.585 2.334 10.919 1.00 95.81 110 LYS A C 1
ATOM 795 O O . LYS A 1 110 ? -1.312 2.492 11.890 1.00 95.81 110 LYS A O 1
ATOM 800 N N . ILE A 1 111 ? -0.866 1.430 9.976 1.00 96.56 111 ILE A N 1
ATOM 801 C CA . ILE A 1 111 ? -2.007 0.508 10.107 1.00 96.56 111 ILE A CA 1
ATOM 802 C C . ILE A 1 111 ? -1.805 -0.399 11.324 1.00 96.56 111 ILE A C 1
ATOM 804 O O . ILE A 1 111 ? -2.735 -0.587 12.099 1.00 96.56 111 ILE A O 1
ATOM 808 N N . ARG A 1 112 ? -0.590 -0.924 11.525 1.00 95.75 112 ARG A N 1
ATOM 809 C CA . ARG A 1 112 ? -0.275 -1.786 12.676 1.00 95.75 112 ARG A CA 1
ATOM 810 C C . ARG A 1 112 ? -0.452 -1.078 14.010 1.00 95.75 112 ARG A C 1
ATOM 812 O O . ARG A 1 112 ? -1.040 -1.645 14.924 1.00 95.75 112 ARG A O 1
ATOM 819 N N . GLU A 1 113 ? 0.013 0.163 14.090 1.00 94.56 113 GLU A N 1
ATOM 820 C CA . GLU A 1 113 ? -0.176 1.027 15.256 1.00 94.56 113 GLU A CA 1
ATOM 821 C C . GLU A 1 113 ? -1.668 1.181 15.590 1.00 94.56 113 GLU A C 1
ATOM 823 O O . GLU A 1 113 ? -2.085 0.865 16.700 1.00 94.56 113 GLU A O 1
ATOM 828 N N . ARG A 1 114 ? -2.506 1.517 14.599 1.00 93.69 114 ARG A N 1
ATOM 829 C CA . ARG A 1 114 ? -3.965 1.617 14.789 1.00 93.69 114 ARG A CA 1
ATOM 830 C C . ARG A 1 114 ? -4.626 0.291 15.157 1.00 93.69 114 ARG A C 1
ATOM 832 O O . ARG A 1 114 ? -5.537 0.267 15.973 1.00 93.69 114 ARG A O 1
ATOM 839 N N . LEU A 1 115 ? -4.180 -0.827 14.588 1.00 93.94 115 LEU A N 1
ATOM 840 C CA . LEU A 1 115 ? -4.688 -2.146 14.975 1.00 93.94 115 LEU A CA 1
ATOM 841 C C . LEU A 1 115 ? -4.294 -2.513 16.411 1.00 93.94 115 LEU A C 1
ATOM 843 O O . LEU A 1 115 ? -5.075 -3.171 17.094 1.00 93.94 115 LEU A O 1
ATOM 847 N N . ALA A 1 116 ? -3.116 -2.084 16.875 1.00 92.12 116 ALA A N 1
ATOM 848 C CA . ALA A 1 116 ? -2.683 -2.284 18.254 1.00 92.12 116 ALA A CA 1
ATOM 849 C C . ALA A 1 116 ? -3.540 -1.468 19.235 1.00 92.12 116 ALA A C 1
ATOM 851 O O . ALA A 1 116 ? -3.972 -2.018 20.243 1.00 92.12 116 ALA A O 1
ATOM 852 N N . GLU A 1 117 ? -3.873 -0.215 18.900 1.00 89.19 117 GLU A N 1
ATOM 853 C CA . GLU A 1 117 ? -4.832 0.604 19.664 1.00 89.19 117 GLU A CA 1
ATOM 854 C C . GLU A 1 117 ? -6.206 -0.081 19.786 1.00 89.19 117 GLU A C 1
ATOM 856 O O . GLU A 1 117 ? -6.850 -0.015 20.828 1.00 89.19 117 GLU A O 1
ATOM 861 N N . LEU A 1 118 ? -6.633 -0.799 18.742 1.00 87.75 118 LEU A N 1
ATOM 862 C CA . LEU A 1 118 ? -7.885 -1.563 18.726 1.00 87.75 118 LEU A CA 1
ATOM 863 C C . LEU A 1 118 ? -7.783 -2.956 19.375 1.00 87.75 118 LEU A C 1
ATOM 865 O O . LEU A 1 118 ? -8.766 -3.697 19.365 1.00 87.75 118 LEU A O 1
ATOM 869 N N . SER A 1 119 ? -6.617 -3.346 19.904 1.00 88.81 119 SER A N 1
ATOM 870 C CA . SER A 1 119 ? -6.347 -4.707 20.406 1.00 88.81 119 SER A CA 1
ATOM 871 C C . SER A 1 119 ? -6.670 -5.811 19.384 1.00 88.81 119 SER A C 1
ATOM 873 O O . SER A 1 119 ? -7.092 -6.913 19.736 1.00 88.81 119 SER A O 1
ATOM 875 N N . LEU A 1 120 ? -6.490 -5.517 18.093 1.00 87.56 120 LEU A N 1
ATOM 876 C CA . LEU A 1 120 ? -6.740 -6.447 16.997 1.00 87.56 120 LEU A CA 1
ATOM 877 C C . LEU A 1 120 ? -5.461 -7.154 16.551 1.00 87.56 120 LEU A C 1
ATOM 879 O O . LEU A 1 120 ? -4.338 -6.663 16.701 1.00 87.56 120 LEU A O 1
ATOM 883 N N . SER A 1 121 ? -5.648 -8.323 15.932 1.00 88.31 121 SER A N 1
ATOM 884 C CA . SER A 1 121 ? -4.545 -9.043 15.302 1.00 88.31 121 SER A CA 1
ATOM 885 C C . SER A 1 121 ? -3.885 -8.174 14.231 1.00 88.31 121 SER A C 1
ATOM 887 O O . SER A 1 121 ? -4.561 -7.513 13.447 1.00 88.31 121 SER A O 1
ATOM 889 N N . GLN A 1 122 ? -2.561 -8.249 14.135 1.00 88.31 122 GLN A N 1
ATOM 890 C CA . GLN A 1 122 ? -1.759 -7.487 13.169 1.00 88.31 122 GLN A CA 1
ATOM 891 C C . GLN A 1 122 ? -1.823 -8.056 11.732 1.00 88.31 122 GLN A C 1
ATOM 893 O O . GLN A 1 122 ? -0.975 -7.743 10.891 1.00 88.31 122 GLN A O 1
ATOM 898 N N . GLY A 1 123 ? -2.797 -8.936 11.476 1.00 88.19 123 GLY A N 1
ATOM 899 C CA . GLY A 1 123 ? -3.107 -9.543 10.186 1.00 88.19 123 GLY A CA 1
ATOM 900 C C . GLY A 1 123 ? -4.311 -8.881 9.514 1.00 88.19 123 GLY A C 1
ATOM 901 O O . GLY A 1 123 ? -4.721 -7.784 9.873 1.00 88.19 123 GLY A O 1
ATOM 902 N N . GLY A 1 124 ? -4.877 -9.543 8.501 1.00 92.44 124 GLY A N 1
ATOM 903 C CA . GLY A 1 124 ? -6.077 -9.034 7.815 1.00 92.44 124 GLY A CA 1
ATOM 904 C C . GLY A 1 124 ? -5.829 -7.918 6.796 1.00 92.44 124 GLY A C 1
ATOM 905 O O . GLY A 1 124 ? -6.780 -7.423 6.197 1.00 92.44 124 GLY A O 1
ATOM 906 N N . PHE A 1 125 ? -4.570 -7.561 6.531 1.00 96.69 125 PHE A N 1
ATOM 907 C CA . PHE A 1 125 ? -4.219 -6.635 5.459 1.00 96.69 125 PHE A CA 1
ATOM 908 C C . PHE A 1 125 ? -2.841 -6.919 4.858 1.00 96.69 125 PHE A C 1
ATOM 910 O O . PHE A 1 125 ? -1.978 -7.542 5.484 1.00 96.69 125 P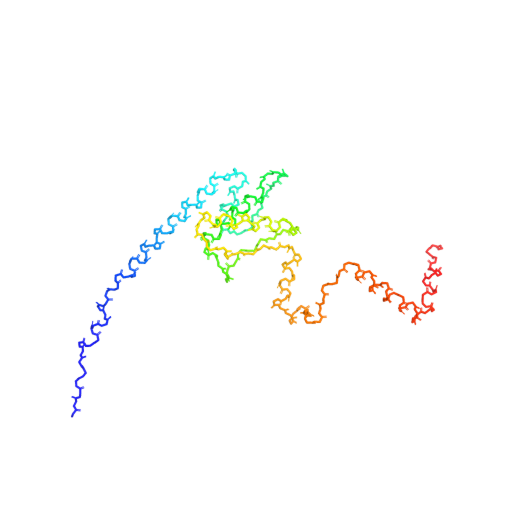HE A O 1
ATOM 917 N N . ALA A 1 126 ? -2.623 -6.407 3.650 1.00 96.06 126 ALA A N 1
ATOM 918 C CA . ALA A 1 126 ? -1.322 -6.340 3.006 1.00 96.06 126 ALA A CA 1
ATOM 919 C C . ALA A 1 126 ? -1.128 -4.969 2.349 1.00 96.06 126 ALA A C 1
ATOM 921 O O . ALA A 1 126 ? -2.079 -4.349 1.877 1.00 96.06 126 ALA A O 1
ATOM 922 N N . VAL A 1 127 ? 0.119 -4.495 2.322 1.00 96.94 127 VAL A N 1
ATOM 923 C CA . VAL A 1 127 ? 0.480 -3.221 1.690 1.00 96.94 127 VAL A CA 1
ATOM 924 C C . VAL A 1 127 ? 1.555 -3.479 0.652 1.00 96.94 127 VAL A C 1
ATOM 926 O O . VAL A 1 127 ? 2.611 -4.026 0.980 1.00 96.94 127 VAL A O 1
ATOM 929 N N . HIS A 1 128 ? 1.290 -3.070 -0.582 1.00 97.31 128 HIS A N 1
ATOM 930 C CA . HIS A 1 128 ? 2.164 -3.301 -1.722 1.00 97.31 128 HIS A CA 1
ATOM 931 C C . HIS A 1 128 ? 2.417 -2.010 -2.500 1.00 97.31 128 HIS A C 1
ATOM 933 O O . HIS A 1 128 ? 1.669 -1.035 -2.415 1.00 97.31 128 HIS A O 1
ATOM 939 N N . THR A 1 129 ? 3.479 -2.014 -3.300 1.00 97.25 129 THR A N 1
ATOM 940 C CA . THR A 1 129 ? 3.522 -1.142 -4.475 1.00 97.25 129 THR A CA 1
ATOM 941 C C . THR A 1 129 ? 2.733 -1.780 -5.617 1.00 97.25 129 THR A C 1
ATOM 943 O O . THR A 1 129 ? 2.473 -2.981 -5.563 1.00 97.25 129 THR A O 1
ATOM 946 N N . LEU A 1 130 ? 2.397 -1.029 -6.672 1.00 95.81 130 LEU A N 1
ATOM 947 C CA . LEU A 1 130 ? 1.776 -1.617 -7.874 1.00 95.81 130 LEU A CA 1
ATOM 948 C C . LEU A 1 130 ? 2.596 -2.800 -8.415 1.00 95.81 130 LEU A C 1
ATOM 950 O O . LEU A 1 130 ? 2.076 -3.902 -8.557 1.00 95.81 130 LEU A O 1
ATOM 954 N N . HIS A 1 131 ? 3.902 -2.602 -8.601 1.00 92.38 131 HIS A N 1
ATOM 955 C CA . HIS A 1 131 ? 4.820 -3.659 -9.033 1.00 92.38 131 HIS A CA 1
ATOM 956 C C . HIS A 1 131 ? 4.893 -4.823 -8.036 1.00 92.38 131 HIS A C 1
ATOM 958 O O . HIS A 1 131 ? 4.913 -5.982 -8.435 1.00 92.38 131 HIS A O 1
ATOM 964 N N . GLY A 1 132 ? 4.911 -4.529 -6.732 1.00 92.88 132 GLY A N 1
ATOM 965 C CA . GLY A 1 132 ? 4.950 -5.560 -5.697 1.00 92.88 132 GLY A CA 1
ATOM 966 C C . GLY A 1 132 ? 3.679 -6.409 -5.658 1.00 92.88 132 GLY A C 1
ATOM 967 O O . GLY A 1 132 ? 3.764 -7.608 -5.412 1.00 92.88 132 GLY A O 1
ATOM 968 N N . LEU A 1 133 ? 2.516 -5.805 -5.916 1.00 95.88 133 LEU A N 1
ATOM 969 C CA . LEU A 1 133 ? 1.252 -6.524 -6.029 1.00 95.88 133 LEU A CA 1
ATOM 970 C C . LEU A 1 133 ? 1.220 -7.366 -7.306 1.00 95.88 133 LEU A C 1
ATOM 972 O O . LEU A 1 133 ? 0.879 -8.541 -7.237 1.00 95.88 133 LEU A O 1
ATOM 976 N N . ALA A 1 134 ? 1.625 -6.794 -8.443 1.00 92.94 134 ALA A N 1
ATOM 977 C CA . ALA A 1 134 ? 1.689 -7.511 -9.714 1.00 92.94 134 ALA A CA 1
ATOM 978 C C . ALA A 1 134 ? 2.587 -8.752 -9.613 1.00 92.94 134 ALA A C 1
ATOM 980 O O . ALA A 1 134 ? 2.166 -9.849 -9.971 1.00 92.94 134 ALA A O 1
ATOM 981 N N . LEU A 1 135 ? 3.780 -8.600 -9.029 1.00 89.88 135 LEU A N 1
ATOM 982 C CA . LEU A 1 135 ? 4.676 -9.724 -8.778 1.00 89.88 135 LEU A CA 1
ATOM 983 C C . LEU A 1 135 ? 4.044 -10.748 -7.828 1.00 89.88 135 LEU A C 1
ATOM 985 O O . LEU A 1 135 ? 4.135 -11.943 -8.079 1.00 89.88 135 LEU A O 1
ATOM 989 N N . ASN A 1 136 ? 3.371 -10.311 -6.758 1.00 90.81 136 ASN A N 1
ATOM 990 C CA . ASN A 1 136 ? 2.701 -11.234 -5.841 1.00 90.81 136 ASN A CA 1
ATOM 991 C C . ASN A 1 136 ? 1.607 -12.062 -6.532 1.00 90.81 136 ASN A C 1
ATOM 993 O O . ASN A 1 136 ? 1.510 -13.258 -6.274 1.00 90.81 136 ASN A O 1
ATOM 997 N N . ILE A 1 137 ? 0.814 -11.440 -7.409 1.00 92.31 137 ILE A N 1
ATOM 998 C CA . ILE A 1 137 ? -0.219 -12.119 -8.198 1.00 92.31 137 ILE A CA 1
ATOM 999 C C . ILE A 1 137 ? 0.430 -13.112 -9.164 1.00 92.31 137 ILE A C 1
ATOM 1001 O O . ILE A 1 137 ? 0.060 -14.283 -9.159 1.00 92.31 137 ILE A O 1
ATOM 1005 N N . ALA A 1 138 ? 1.428 -12.676 -9.935 1.00 90.62 138 ALA A N 1
ATOM 1006 C CA . ALA A 1 138 ? 2.119 -13.531 -10.897 1.00 90.62 138 ALA A CA 1
ATOM 1007 C C . ALA A 1 138 ? 2.733 -14.768 -10.221 1.00 90.62 138 ALA A C 1
ATOM 1009 O O . ALA A 1 138 ? 2.547 -15.889 -10.685 1.00 90.62 138 ALA A O 1
ATOM 1010 N N . MET A 1 139 ? 3.359 -14.582 -9.055 1.00 86.06 139 MET A N 1
ATOM 1011 C CA . MET A 1 139 ? 3.964 -15.672 -8.285 1.00 86.06 139 MET A CA 1
ATOM 1012 C C . MET A 1 139 ? 2.966 -16.665 -7.692 1.00 86.06 139 MET A C 1
ATOM 1014 O O . MET A 1 139 ? 3.331 -17.808 -7.437 1.00 86.06 139 MET A O 1
ATOM 1018 N N . ARG A 1 140 ? 1.718 -16.254 -7.445 1.00 88.50 140 ARG A N 1
ATOM 1019 C CA . ARG A 1 140 ? 0.656 -17.168 -6.991 1.00 88.50 140 ARG A CA 1
ATOM 1020 C C . ARG A 1 140 ? 0.057 -17.990 -8.127 1.00 88.50 140 ARG A C 1
ATOM 1022 O O . ARG A 1 140 ? -0.615 -18.978 -7.853 1.00 88.50 140 ARG A O 1
ATOM 1029 N N . HIS A 1 141 ? 0.321 -17.599 -9.372 1.00 89.19 141 HIS A N 1
ATOM 1030 C CA . HIS A 1 141 ? -0.126 -18.299 -10.569 1.00 89.19 141 HIS A CA 1
ATOM 1031 C C . HIS A 1 141 ? 1.043 -18.500 -11.556 1.00 89.19 141 HIS A C 1
ATOM 1033 O O . HIS A 1 141 ? 1.027 -17.909 -12.641 1.00 89.19 141 HIS A O 1
ATOM 1039 N N . PRO A 1 142 ? 2.071 -19.305 -11.209 1.00 85.50 142 PRO A N 1
ATOM 1040 C CA . PRO A 1 142 ? 3.228 -19.539 -12.081 1.00 85.50 142 PRO A CA 1
ATOM 1041 C C . PRO A 1 142 ? 2.832 -20.072 -13.461 1.00 85.50 142 PRO A C 1
ATOM 1043 O O . PRO A 1 142 ? 3.324 -19.578 -14.472 1.00 85.50 142 PRO A O 1
ATOM 1046 N N . ASP A 1 143 ? 1.864 -20.989 -13.505 1.00 88.12 143 ASP A N 1
ATOM 1047 C CA . ASP A 1 143 ? 1.386 -21.623 -14.742 1.00 88.12 143 ASP A CA 1
ATOM 1048 C C . ASP A 1 143 ? 0.774 -20.617 -15.728 1.00 88.12 143 ASP A C 1
ATOM 1050 O O . ASP A 1 143 ? 0.846 -20.799 -16.940 1.00 88.12 143 ASP A O 1
ATOM 1054 N N . LEU A 1 144 ? 0.186 -19.531 -15.211 1.00 88.19 144 LEU A N 1
ATOM 1055 C CA . LEU A 1 144 ? -0.406 -18.462 -16.019 1.00 88.19 144 LEU A CA 1
ATOM 1056 C C . LEU A 1 144 ? 0.589 -17.342 -16.331 1.00 88.19 144 LEU A C 1
ATOM 1058 O O . LEU A 1 144 ? 0.455 -16.668 -17.349 1.00 88.19 144 LEU A O 1
ATOM 1062 N N . SER A 1 145 ? 1.554 -17.097 -15.443 1.00 84.25 145 SER A N 1
ATOM 1063 C CA . SER A 1 145 ? 2.516 -16.003 -15.601 1.00 84.25 145 SER A CA 1
ATOM 1064 C C . SER A 1 145 ? 3.759 -16.394 -16.397 1.00 84.25 145 SER A C 1
ATOM 1066 O O . SER A 1 145 ? 4.464 -15.510 -16.879 1.00 84.25 145 SER A O 1
ATOM 1068 N N . GLY A 1 146 ? 4.056 -17.692 -16.512 1.00 82.62 146 GLY A N 1
ATOM 1069 C CA . GLY A 1 146 ? 5.303 -18.186 -17.096 1.00 82.62 146 GLY A CA 1
ATOM 1070 C C . GLY A 1 146 ? 6.546 -17.827 -16.272 1.00 82.62 146 GLY A C 1
ATOM 1071 O O . GLY A 1 146 ? 7.666 -18.018 -16.741 1.00 82.62 146 GLY A O 1
ATOM 1072 N N . LEU A 1 147 ? 6.372 -17.294 -15.055 1.00 78.00 147 LEU A N 1
ATOM 1073 C CA . LEU A 1 147 ? 7.464 -16.919 -14.164 1.00 78.00 147 LEU A CA 1
ATOM 1074 C C . LEU A 1 147 ? 7.760 -18.067 -13.198 1.00 78.00 147 LEU A C 1
ATOM 1076 O O . LEU A 1 147 ? 6.953 -18.378 -12.324 1.00 78.00 147 LEU A O 1
ATOM 1080 N N . ASN A 1 148 ? 8.954 -18.650 -13.308 1.00 70.44 148 ASN A N 1
ATOM 1081 C CA . ASN A 1 148 ? 9.498 -19.557 -12.299 1.00 70.44 148 ASN A CA 1
ATOM 1082 C C . ASN A 1 148 ? 10.747 -18.925 -11.665 1.00 70.44 148 ASN A C 1
ATOM 1084 O O . ASN A 1 148 ? 11.773 -18.800 -12.331 1.00 70.44 148 ASN A O 1
ATOM 1088 N N . LEU A 1 149 ? 10.670 -18.535 -10.387 1.00 63.81 149 LEU A N 1
ATOM 1089 C CA . LEU A 1 149 ? 11.781 -17.915 -9.645 1.00 63.81 149 LEU A CA 1
ATOM 1090 C C . LEU A 1 149 ? 12.968 -18.851 -9.386 1.00 63.81 149 LEU A C 1
ATOM 1092 O O . LEU A 1 149 ? 14.037 -18.344 -9.064 1.00 63.81 149 LEU A O 1
ATOM 1096 N N . GLU A 1 150 ? 12.831 -20.171 -9.548 1.00 61.75 150 GLU A N 1
ATOM 1097 C CA . GLU A 1 150 ? 13.999 -21.066 -9.548 1.00 61.75 150 GLU A CA 1
ATOM 1098 C C . GLU A 1 150 ? 14.953 -20.717 -10.701 1.00 61.75 150 GLU A C 1
ATOM 1100 O O . GLU A 1 150 ? 16.168 -20.810 -10.551 1.00 61.75 150 GLU A O 1
ATOM 1105 N N . ASN A 1 151 ? 14.401 -20.213 -11.814 1.00 58.53 151 ASN A N 1
ATOM 1106 C CA . ASN A 1 151 ? 15.141 -19.876 -13.034 1.00 58.53 151 ASN A CA 1
ATOM 1107 C C . ASN A 1 151 ? 15.083 -18.380 -13.404 1.00 58.53 151 ASN A C 1
ATOM 1109 O O . ASN A 1 151 ? 15.736 -17.953 -14.354 1.00 58.53 151 ASN A O 1
ATOM 1113 N N . SER A 1 152 ? 14.299 -17.572 -12.684 1.00 61.66 152 SER A N 1
ATOM 1114 C CA . SER A 1 152 ? 14.017 -16.173 -13.027 1.00 61.66 152 SER A CA 1
ATOM 1115 C C . SER A 1 152 ? 14.502 -15.248 -11.919 1.00 61.66 152 SER A C 1
ATOM 1117 O O . SER A 1 152 ? 13.831 -15.057 -10.907 1.00 61.66 152 SER A O 1
ATOM 1119 N N . THR A 1 153 ? 15.659 -14.625 -12.120 1.00 64.81 153 THR A N 1
ATOM 1120 C CA . THR A 1 153 ? 16.168 -13.600 -11.201 1.00 64.81 153 THR A CA 1
ATOM 1121 C C . THR A 1 153 ? 15.695 -12.227 -11.658 1.00 64.81 153 THR A C 1
ATOM 1123 O O . THR A 1 153 ? 15.844 -11.873 -12.827 1.00 64.81 153 THR A O 1
ATOM 1126 N N . LEU A 1 154 ? 15.162 -11.417 -10.736 1.00 67.75 154 LEU A N 1
ATOM 1127 C CA . LEU A 1 154 ? 14.925 -9.998 -11.006 1.00 67.75 154 LEU A CA 1
ATOM 1128 C C . LEU A 1 154 ? 16.258 -9.325 -11.346 1.00 67.75 154 LEU A C 1
ATOM 1130 O O . LEU A 1 154 ? 17.127 -9.159 -10.489 1.00 67.75 154 LEU A O 1
ATOM 1134 N N . VAL A 1 155 ? 16.413 -8.948 -12.611 1.00 73.88 155 VAL A N 1
ATOM 1135 C CA . VAL A 1 155 ? 17.647 -8.361 -13.125 1.00 73.88 155 VAL A CA 1
ATOM 1136 C C . VAL A 1 155 ? 17.755 -6.916 -12.646 1.00 73.88 155 VAL A C 1
ATOM 1138 O O . VAL A 1 155 ? 16.842 -6.107 -12.822 1.00 73.88 155 VAL A O 1
ATOM 1141 N N . THR A 1 156 ? 18.887 -6.572 -12.033 1.00 75.50 156 THR A N 1
ATOM 1142 C CA . THR A 1 156 ? 19.162 -5.178 -11.653 1.00 75.50 156 THR A CA 1
ATOM 1143 C C . THR A 1 156 ? 19.310 -4.302 -12.905 1.00 75.50 156 THR A C 1
ATOM 1145 O O . THR A 1 156 ? 19.764 -4.803 -13.935 1.00 75.50 156 THR A O 1
ATOM 1148 N N . PRO A 1 157 ? 19.016 -2.989 -12.859 1.00 75.31 157 PRO A N 1
ATOM 1149 C CA . PRO A 1 157 ? 19.174 -2.119 -14.032 1.00 75.31 157 PRO A CA 1
ATOM 1150 C C . PRO A 1 157 ? 20.574 -2.192 -14.659 1.00 75.31 157 PRO A C 1
ATOM 1152 O O . PRO A 1 157 ? 20.716 -2.298 -15.874 1.00 75.31 157 PRO A O 1
ATOM 1155 N N . THR A 1 158 ? 21.618 -2.243 -13.829 1.00 77.06 158 THR A N 1
ATOM 1156 C CA . THR A 1 158 ? 23.010 -2.376 -14.281 1.00 77.06 158 THR A CA 1
ATOM 1157 C C . THR A 1 158 ? 23.255 -3.685 -15.025 1.00 77.06 158 THR A C 1
ATOM 1159 O O . THR A 1 158 ? 23.920 -3.699 -16.059 1.00 77.06 158 THR A O 1
ATOM 1162 N N . GLN A 1 159 ? 22.722 -4.794 -14.512 1.00 79.06 159 GLN A N 1
ATOM 1163 C CA . GLN A 1 159 ? 22.840 -6.090 -15.170 1.00 79.06 159 GLN A CA 1
ATOM 1164 C C . GLN A 1 159 ? 22.025 -6.126 -16.468 1.00 79.06 159 GLN A C 1
ATOM 1166 O O . GLN A 1 159 ? 22.505 -6.666 -17.456 1.00 79.06 159 GLN A O 1
ATOM 1171 N N . SER A 1 160 ? 20.859 -5.476 -16.500 1.00 83.81 160 SER A N 1
ATOM 1172 C CA . SER A 1 160 ? 20.040 -5.333 -17.707 1.00 83.81 160 SER A CA 1
ATOM 1173 C C . SER A 1 160 ? 20.802 -4.597 -18.811 1.00 83.81 160 SER A C 1
ATOM 1175 O O . SER A 1 160 ? 20.905 -5.101 -19.923 1.00 83.81 160 SER A O 1
ATOM 1177 N N . HIS A 1 161 ? 21.451 -3.471 -18.496 1.00 85.75 161 HIS A N 1
ATOM 1178 C CA . HIS A 1 161 ? 22.280 -2.752 -19.470 1.00 85.75 161 HIS A CA 1
ATOM 1179 C C . HIS A 1 161 ? 23.432 -3.604 -20.009 1.00 85.75 161 HIS A C 1
ATOM 1181 O O . HIS A 1 161 ? 23.716 -3.561 -21.205 1.00 85.75 161 HIS A O 1
ATOM 1187 N N . ARG A 1 162 ? 24.084 -4.398 -19.148 1.00 87.00 162 ARG A N 1
ATOM 1188 C CA . ARG A 1 162 ? 25.138 -5.325 -19.584 1.00 87.00 162 ARG A CA 1
ATOM 1189 C C . ARG A 1 162 ? 24.586 -6.389 -20.525 1.00 87.00 162 ARG A C 1
ATOM 1191 O O . ARG A 1 162 ? 25.168 -6.590 -21.580 1.00 87.00 162 ARG A O 1
ATOM 1198 N N . LEU A 1 163 ? 23.459 -7.010 -20.178 1.00 89.19 163 LEU A N 1
ATOM 1199 C CA . LEU A 1 163 ? 22.807 -8.013 -21.020 1.00 89.19 163 LEU A CA 1
ATOM 1200 C C . LEU A 1 163 ? 22.400 -7.429 -22.373 1.00 89.19 163 LEU A C 1
ATOM 1202 O O . LEU A 1 163 ? 22.721 -8.016 -23.396 1.00 89.19 163 LEU A O 1
ATOM 1206 N N . ILE A 1 164 ? 21.769 -6.252 -22.390 1.00 91.75 164 ILE A N 1
ATOM 1207 C CA . ILE A 1 164 ? 21.392 -5.563 -23.630 1.00 91.75 164 ILE A CA 1
ATOM 1208 C C . ILE A 1 164 ? 22.632 -5.308 -24.488 1.00 91.75 164 ILE A C 1
ATOM 1210 O O . ILE A 1 164 ? 22.631 -5.652 -25.666 1.00 91.75 164 ILE A O 1
ATOM 1214 N N . ARG A 1 165 ? 23.704 -4.762 -23.900 1.00 92.81 165 ARG A N 1
ATOM 1215 C CA . ARG A 1 165 ? 24.963 -4.513 -24.614 1.00 92.81 165 ARG A CA 1
ATOM 1216 C C . ARG A 1 165 ? 25.529 -5.801 -25.203 1.00 92.81 165 ARG A C 1
ATOM 1218 O O . ARG A 1 165 ? 25.833 -5.821 -26.387 1.00 92.81 165 ARG A O 1
ATOM 1225 N N . THR A 1 166 ? 25.616 -6.869 -24.414 1.00 94.88 166 THR A N 1
ATOM 1226 C CA . THR A 1 166 ? 26.112 -8.170 -24.878 1.00 94.88 166 THR A CA 1
ATOM 1227 C C . THR A 1 166 ? 25.251 -8.738 -26.004 1.00 94.88 166 THR A C 1
ATOM 1229 O O . THR A 1 166 ? 25.795 -9.164 -27.015 1.00 94.88 166 THR A O 1
ATOM 1232 N N . CYS A 1 167 ? 23.922 -8.702 -25.881 1.00 95.50 167 CYS A N 1
ATOM 1233 C CA . CYS A 1 167 ? 23.019 -9.158 -26.938 1.00 95.50 167 CYS A CA 1
ATOM 1234 C C . CYS A 1 167 ? 23.204 -8.355 -28.231 1.00 95.50 167 CYS A C 1
ATOM 1236 O O . CYS A 1 167 ? 23.225 -8.934 -29.313 1.00 95.50 167 CYS A O 1
ATOM 1238 N N . VAL A 1 168 ? 23.368 -7.033 -28.127 1.00 95.25 168 VAL A N 1
ATOM 1239 C CA . VAL A 1 168 ? 23.622 -6.162 -29.282 1.00 95.25 168 VAL A CA 1
ATOM 1240 C C . VAL A 1 168 ? 24.982 -6.471 -29.911 1.00 95.25 168 VAL A C 1
ATOM 1242 O O . VAL A 1 168 ? 25.061 -6.613 -31.125 1.00 95.25 168 VAL A O 1
ATOM 1245 N N . GLU A 1 169 ? 26.042 -6.622 -29.115 1.00 95.62 169 GLU A N 1
ATOM 1246 C CA . GLU A 1 169 ? 27.386 -6.958 -29.607 1.00 95.62 169 GLU A CA 1
ATOM 1247 C C . GLU A 1 169 ? 27.417 -8.321 -30.314 1.00 95.62 169 GLU A C 1
ATOM 1249 O O . GLU A 1 169 ? 27.979 -8.429 -31.404 1.00 95.62 169 GLU A O 1
ATOM 1254 N N . LEU A 1 170 ? 26.767 -9.338 -29.740 1.00 96.62 170 LEU A N 1
ATOM 1255 C CA . LEU A 1 170 ? 26.622 -10.657 -30.363 1.00 96.62 170 LEU A CA 1
ATOM 1256 C C . LEU A 1 170 ? 25.846 -10.568 -31.676 1.00 96.62 170 LEU A C 1
ATOM 1258 O O . LEU A 1 170 ? 26.289 -11.093 -32.695 1.00 96.62 170 LEU A O 1
ATOM 1262 N N . TRP A 1 171 ? 24.728 -9.840 -31.679 1.00 96.38 171 TRP A N 1
ATOM 1263 C CA . TRP A 1 171 ? 23.940 -9.648 -32.889 1.00 96.38 171 TRP A CA 1
ATOM 1264 C C . TRP A 1 171 ? 24.748 -8.960 -33.995 1.00 96.38 171 TRP A C 1
ATOM 1266 O O . TRP A 1 171 ? 24.686 -9.395 -35.144 1.00 96.38 171 TRP A O 1
ATOM 1276 N N . ILE A 1 172 ? 25.537 -7.930 -33.663 1.00 95.19 172 ILE A N 1
ATOM 1277 C CA . ILE A 1 172 ? 26.428 -7.246 -34.613 1.00 95.19 172 ILE A CA 1
ATOM 1278 C C . ILE A 1 172 ? 27.450 -8.231 -35.193 1.00 95.19 172 ILE A C 1
ATOM 1280 O O . ILE A 1 172 ? 27.634 -8.266 -36.411 1.00 95.19 172 ILE A O 1
ATOM 1284 N N . ALA A 1 173 ? 28.085 -9.040 -34.340 1.00 95.06 173 ALA A N 1
ATOM 1285 C CA . ALA A 1 173 ? 29.086 -10.019 -34.759 1.00 95.06 173 ALA A CA 1
ATOM 1286 C C . ALA A 1 173 ? 28.502 -11.093 -35.695 1.00 95.06 173 ALA A C 1
ATOM 1288 O O . ALA A 1 173 ? 29.148 -11.480 -36.667 1.00 95.06 173 ALA A O 1
ATOM 1289 N N . GLU A 1 174 ? 27.269 -11.537 -35.443 1.00 96.56 174 GLU A N 1
ATOM 1290 C CA . GLU A 1 174 ? 26.566 -12.526 -36.269 1.00 96.56 174 GLU A CA 1
ATOM 1291 C C . GLU A 1 174 ? 25.953 -11.929 -37.549 1.00 96.56 174 GLU A C 1
ATOM 1293 O O . GLU A 1 174 ? 25.697 -12.653 -38.513 1.00 96.56 174 GLU A O 1
ATOM 1298 N N . ASN A 1 175 ? 25.722 -10.611 -37.598 1.00 95.38 175 ASN A N 1
ATOM 1299 C CA . ASN A 1 175 ? 25.002 -9.940 -38.686 1.00 95.38 175 ASN A CA 1
ATOM 1300 C C . ASN A 1 175 ? 25.771 -8.747 -39.302 1.00 95.38 175 ASN A C 1
ATOM 1302 O O . ASN A 1 175 ? 25.179 -7.678 -39.499 1.00 95.38 175 ASN A O 1
ATOM 1306 N N . PRO A 1 176 ? 27.051 -8.895 -39.702 1.00 92.88 176 PRO A N 1
ATOM 1307 C CA . PRO A 1 176 ? 27.902 -7.766 -40.091 1.00 92.88 176 PRO A CA 1
ATOM 1308 C C . PRO A 1 176 ? 27.365 -6.982 -41.298 1.00 92.88 176 PRO A C 1
ATOM 1310 O O . PRO A 1 176 ? 27.355 -5.754 -41.279 1.00 92.88 176 PRO A O 1
ATOM 1313 N N . ARG A 1 177 ? 26.836 -7.667 -42.326 1.00 91.19 177 ARG A N 1
ATOM 1314 C CA . ARG A 1 177 ? 26.253 -7.002 -43.511 1.00 91.19 177 ARG A CA 1
ATOM 1315 C C . ARG A 1 177 ? 25.011 -6.177 -43.171 1.00 91.19 177 ARG A C 1
ATOM 1317 O O . ARG A 1 177 ? 24.864 -5.064 -43.656 1.00 91.19 177 ARG A O 1
ATOM 1324 N N . ARG A 1 178 ? 24.108 -6.714 -42.340 1.00 90.12 178 ARG A N 1
ATOM 1325 C CA . ARG A 1 178 ? 22.895 -5.993 -41.910 1.00 90.12 178 ARG A CA 1
ATOM 1326 C C . ARG A 1 178 ? 23.249 -4.797 -41.037 1.00 90.12 178 ARG A C 1
ATOM 1328 O O . ARG A 1 178 ? 22.647 -3.743 -41.195 1.00 90.12 178 ARG A O 1
ATOM 1335 N N . TYR A 1 179 ? 24.222 -4.956 -40.145 1.00 90.62 179 TYR A N 1
ATOM 1336 C CA . TYR A 1 179 ? 24.710 -3.855 -39.329 1.00 90.62 179 TYR A CA 1
ATOM 1337 C C . TYR A 1 179 ? 25.329 -2.740 -40.181 1.00 90.62 179 TYR A C 1
ATOM 1339 O O . TYR A 1 179 ? 25.029 -1.574 -39.955 1.00 90.62 179 TYR A O 1
ATOM 1347 N N . GLN A 1 180 ? 26.107 -3.088 -41.210 1.00 88.06 180 GLN A N 1
ATOM 1348 C CA . GLN A 1 180 ? 26.669 -2.112 -42.142 1.00 88.06 180 GLN A CA 1
ATOM 1349 C C . GLN A 1 180 ? 25.578 -1.304 -42.865 1.00 88.06 180 GLN A C 1
ATOM 1351 O O . GLN A 1 180 ? 25.654 -0.082 -42.891 1.00 88.06 180 GLN A O 1
ATOM 1356 N N . VAL A 1 181 ? 24.513 -1.956 -43.343 1.00 88.81 181 VAL A N 1
ATOM 1357 C CA . VAL A 1 181 ? 23.358 -1.263 -43.949 1.00 88.81 181 VAL A CA 1
ATOM 1358 C C . VAL A 1 181 ? 22.666 -0.316 -42.955 1.00 88.81 181 VAL A C 1
ATOM 1360 O O . VAL A 1 181 ? 22.228 0.766 -43.335 1.00 88.81 181 VAL A O 1
ATOM 1363 N N . LEU A 1 182 ? 22.571 -0.690 -41.673 1.00 86.88 182 LEU A N 1
ATOM 1364 C CA . LEU A 1 182 ? 22.028 0.196 -40.634 1.00 86.88 182 LEU A CA 1
ATOM 1365 C C . LEU A 1 182 ? 22.940 1.401 -40.354 1.00 86.88 182 LEU A C 1
ATOM 1367 O O . LEU A 1 182 ? 22.427 2.487 -40.100 1.00 86.88 182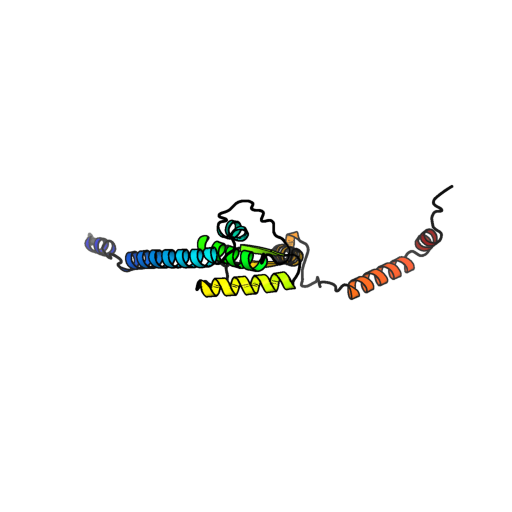 LEU A O 1
ATOM 1371 N N . LEU A 1 183 ? 24.264 1.214 -40.392 1.00 86.31 183 LEU A N 1
ATOM 1372 C CA . LEU A 1 183 ? 25.254 2.280 -40.200 1.00 86.31 183 LEU A CA 1
ATOM 1373 C C . LEU A 1 183 ? 25.297 3.265 -41.367 1.00 86.31 183 LEU A C 1
ATOM 1375 O O . LEU A 1 183 ? 25.449 4.462 -41.147 1.00 86.31 183 LEU A O 1
ATOM 1379 N N . GLU A 1 184 ? 25.173 2.759 -42.593 1.00 85.75 184 GLU A N 1
ATOM 1380 C CA . GLU A 1 184 ? 25.076 3.581 -43.803 1.00 85.75 184 GLU A CA 1
ATOM 1381 C C . GLU A 1 184 ? 23.814 4.459 -43.769 1.00 85.75 184 GLU A C 1
ATOM 1383 O O . GLU A 1 184 ? 23.807 5.553 -44.334 1.00 85.75 184 GLU A O 1
ATOM 1388 N N . GLY A 1 185 ? 22.790 4.012 -43.030 1.00 70.69 185 GLY A N 1
ATOM 1389 C CA . GLY A 1 185 ? 21.501 4.673 -42.909 1.00 70.69 185 GLY A CA 1
ATOM 1390 C C . GLY A 1 185 ? 20.704 4.568 -44.209 1.00 70.69 185 GLY A C 1
ATOM 1391 O O . GLY A 1 185 ? 21.246 4.523 -45.311 1.00 70.69 185 GLY A O 1
ATOM 1392 N N . GLN A 1 186 ? 19.376 4.558 -44.115 1.00 65.81 186 GLN A N 1
ATOM 1393 C CA . GLN A 1 186 ? 18.600 5.040 -45.253 1.00 65.81 186 GLN A CA 1
ATOM 1394 C C . GLN A 1 186 ? 18.652 6.563 -45.189 1.00 65.81 186 GLN A C 1
ATOM 1396 O O . GLN A 1 186 ? 18.273 7.134 -44.166 1.00 65.81 186 GLN A O 1
ATOM 1401 N N . GLN A 1 187 ? 19.139 7.218 -46.247 1.00 61.84 187 GLN A N 1
ATOM 1402 C CA . GLN A 1 187 ? 18.867 8.641 -46.435 1.00 61.84 187 GLN A CA 1
ATOM 1403 C C . GLN A 1 187 ? 17.343 8.811 -46.407 1.00 61.84 187 GLN A C 1
ATOM 1405 O O . GLN A 1 187 ? 16.657 8.436 -47.356 1.00 61.84 187 GLN A O 1
ATOM 1410 N N . PHE A 1 188 ? 16.815 9.301 -45.288 1.00 60.03 188 PHE A N 1
ATOM 1411 C CA . PHE A 1 188 ? 15.490 9.894 -45.261 1.00 60.03 188 PHE A CA 1
ATOM 1412 C C . PHE A 1 188 ? 15.619 11.234 -45.995 1.00 60.03 188 PHE A C 1
ATOM 1414 O O . PHE A 1 188 ? 16.490 12.033 -45.657 1.00 60.03 188 PHE A O 1
ATOM 1421 N N . ASP A 1 189 ? 14.775 11.405 -47.009 1.00 51.88 189 ASP A N 1
ATOM 1422 C CA . ASP A 1 189 ? 14.629 12.542 -47.927 1.00 51.88 189 ASP A CA 1
ATOM 1423 C C . ASP A 1 189 ? 15.537 12.561 -49.175 1.00 51.88 189 ASP A C 1
ATOM 1425 O O . ASP A 1 189 ? 16.657 13.075 -49.193 1.00 51.88 189 ASP A O 1
ATOM 1429 N N . ARG A 1 190 ? 14.964 12.047 -50.273 1.00 41.81 190 ARG A N 1
ATOM 1430 C CA . ARG A 1 190 ? 15.017 12.700 -51.587 1.00 41.81 190 ARG A CA 1
ATOM 1431 C C . ARG A 1 190 ? 13.690 13.395 -51.842 1.00 41.81 190 ARG A C 1
ATOM 1433 O O . ARG A 1 190 ? 12.659 12.782 -51.486 1.00 41.81 190 ARG A O 1
#

Radius of gyration: 30.34 Å; chains: 1; bounding box: 66×81×82 Å

InterPro domains:
  IPR014016 UvrD-like helicase, ATP-binding domain [PF00580] (50-169)
  IPR014016 UvrD-like helicase, ATP-binding domain [PS51198] (44-190)
  IPR027417 P-loop containing nucleoside triphosphate hydrolase [G3DSA:3.40.50.300] (35-185)
  IPR027417 P-loop containing nucleoside triphosphate hydrolase [SSF52540] (40-175)

Sequence (190 aa):
MTDEFDSDFMRSIAAIDRPEAASALSNSAAAAVLREQACDQIRKALRAGQQDMADWKGGPLAVSAVPGAGKSTGMAAASAIAIARNGLHNRRQLIVVTFTRSAAANIKAKIRERLAELSLSQGGFAVHTLHGLALNIAMRHPDLSGLNLENSTLVTPTQSHRLIRTCVELWIAENPRRYQVLLEGQQFDR

Foldseek 3Di:
DDDDDDPVVVVVVVPPPPPVVVVVVVVVVVLLVLLVVLLVVLLVPDDPLLNCLLPDPDDDDDRDDDPPNCVLLSNLSSLLSNCSVVVAFQVAAAEAEDADPVSQVVSLVSNQVSCVSSVHDSGRYHGYYPVRVVVVVCVVCCVVNVDDPVPDDDADPVRVVVVVVVVVVVCCVVCVPVVVDVVVPDPDDD